Protein AF-A0A949MIV8-F1 (afdb_monomer)

Secondary structure (DSSP, 8-state):
--------TT----TTPPPHHHHHHHHHHHHHHHHHHHHHHHHHH-TT------TTS-HHHHTTBEEEEE-SSSHHHHHHHHHHHHHH-EESS--EESS-TTS------SSEEEEPPTTB-SB-EETTEES-EETTEEEB---EEEE-GGGGGGHHHHHHH-TTS-EEETTTHHHHHHHHS--

Sequence (183 aa):
MNNHEGINPGLEHIQGLVPYEVSLAKAKQLYEKYWEQIAQRQREKDPYGRGLKLNTVPEETLKHYNGHGITRGGVEENLAALLNILTNKTIKGWEAPLKSNDGHDAWTGGDFMIISHPDSTLSIREGGKVKKINDLGMEVNIGGVIVAPRMTPIIEELKKLFPNVEIVSGEDAPKYLSSKIKS

Structure (mmCIF, N/CA/C/O backbone):
data_AF-A0A949MIV8-F1
#
_entry.id   AF-A0A949MIV8-F1
#
loop_
_atom_site.group_PDB
_atom_site.id
_atom_site.type_symbol
_atom_site.label_atom_id
_atom_site.label_alt_id
_atom_site.label_comp_id
_atom_site.label_asym_id
_atom_site.label_entity_id
_atom_site.label_seq_id
_atom_site.pdbx_PDB_ins_code
_atom_site.Cartn_x
_atom_site.Cartn_y
_atom_site.Cartn_z
_atom_site.occupancy
_atom_site.B_iso_or_equiv
_atom_site.auth_seq_id
_atom_site.auth_comp_id
_atom_site.auth_asym_id
_atom_site.auth_atom_id
_atom_site.pdbx_PDB_model_num
ATOM 1 N N . MET A 1 1 ? 16.034 -48.836 -17.510 1.00 40.28 1 MET A N 1
ATOM 2 C CA . MET A 1 1 ? 16.387 -47.437 -17.195 1.00 40.28 1 MET A CA 1
ATOM 3 C C . MET A 1 1 ? 15.135 -46.622 -17.443 1.00 40.28 1 MET A C 1
ATOM 5 O O . MET A 1 1 ? 14.764 -46.441 -18.592 1.00 40.28 1 MET A O 1
ATOM 9 N N . ASN A 1 2 ? 14.422 -46.283 -16.369 1.00 37.69 2 ASN A N 1
ATOM 10 C CA . ASN A 1 2 ? 13.140 -45.585 -16.425 1.00 37.69 2 ASN A CA 1
ATOM 11 C C . ASN A 1 2 ? 13.400 -44.090 -16.244 1.00 37.69 2 ASN A C 1
ATOM 13 O O . ASN A 1 2 ? 13.710 -43.673 -15.133 1.00 37.69 2 ASN A O 1
ATOM 17 N N . ASN A 1 3 ? 13.249 -43.304 -17.307 1.00 36.12 3 ASN A N 1
ATOM 18 C CA . ASN A 1 3 ? 13.096 -41.856 -17.194 1.00 36.12 3 ASN A CA 1
ATOM 19 C C . ASN A 1 3 ? 11.609 -41.542 -17.359 1.00 36.12 3 ASN A C 1
ATOM 21 O O . ASN A 1 3 ? 11.124 -41.327 -18.466 1.00 36.12 3 ASN A O 1
ATOM 25 N N . HIS A 1 4 ? 10.881 -41.582 -16.244 1.00 36.75 4 HIS A N 1
ATOM 26 C CA . HIS A 1 4 ? 9.590 -40.917 -16.143 1.00 36.75 4 HIS A CA 1
ATOM 27 C C . HIS A 1 4 ? 9.861 -39.423 -15.977 1.00 36.75 4 HIS A C 1
ATOM 29 O O . HIS A 1 4 ? 10.241 -38.971 -14.898 1.00 36.75 4 HIS A O 1
ATOM 35 N N . GLU A 1 5 ? 9.673 -38.661 -17.052 1.00 41.38 5 GLU A N 1
ATOM 36 C CA . GLU A 1 5 ? 9.427 -37.227 -16.949 1.00 41.38 5 GLU A CA 1
ATOM 37 C C . GLU A 1 5 ? 8.099 -37.050 -16.208 1.00 41.38 5 GLU A C 1
ATOM 39 O O . GLU A 1 5 ? 7.012 -37.274 -16.742 1.00 41.38 5 GLU A O 1
ATOM 44 N N . GLY A 1 6 ? 8.206 -36.747 -14.916 1.00 35.50 6 GLY A N 1
ATOM 45 C CA . GLY A 1 6 ? 7.075 -36.397 -14.077 1.00 35.50 6 GLY A CA 1
ATOM 46 C C . GLY A 1 6 ? 6.501 -35.066 -14.537 1.00 35.50 6 GLY A C 1
ATOM 47 O O . GLY A 1 6 ? 7.004 -34.006 -14.172 1.00 35.50 6 GLY A O 1
ATOM 48 N N . ILE A 1 7 ? 5.429 -35.130 -15.322 1.00 38.19 7 ILE A N 1
ATOM 49 C CA . ILE A 1 7 ? 4.486 -34.027 -15.478 1.00 38.19 7 ILE A CA 1
ATOM 50 C C . ILE A 1 7 ? 3.971 -33.722 -14.070 1.00 38.19 7 ILE A C 1
ATOM 52 O O . ILE A 1 7 ? 3.299 -34.554 -13.465 1.00 38.19 7 ILE A O 1
ATOM 56 N N . ASN A 1 8 ? 4.355 -32.568 -13.527 1.00 39.12 8 ASN A N 1
ATOM 57 C CA . ASN A 1 8 ? 3.950 -32.113 -12.204 1.00 39.12 8 ASN A CA 1
ATOM 58 C C . ASN A 1 8 ? 2.429 -31.841 -12.233 1.00 39.12 8 ASN A C 1
ATOM 60 O O . ASN A 1 8 ? 2.014 -30.877 -12.878 1.00 39.12 8 ASN A O 1
ATOM 64 N N . PRO A 1 9 ? 1.575 -32.662 -11.593 1.00 35.22 9 PRO A N 1
ATOM 65 C CA . PRO A 1 9 ? 0.124 -32.607 -11.779 1.00 35.22 9 PRO A CA 1
ATOM 66 C C . PRO A 1 9 ? -0.557 -31.493 -10.958 1.00 35.22 9 PRO A C 1
ATOM 68 O O . PRO A 1 9 ? -1.758 -31.536 -10.734 1.00 35.22 9 PRO A O 1
ATOM 71 N N . GLY A 1 10 ? 0.199 -30.490 -10.501 1.00 35.09 10 GLY A N 1
ATOM 72 C CA . GLY A 1 10 ? -0.271 -29.437 -9.594 1.00 35.09 10 GLY A CA 1
ATOM 73 C C . GLY A 1 10 ? -0.576 -28.081 -10.238 1.00 35.09 10 GLY A C 1
ATOM 74 O O . GLY A 1 10 ? -0.664 -27.094 -9.518 1.00 35.09 10 GLY A O 1
ATOM 75 N N . LEU A 1 11 ? -0.696 -27.993 -11.565 1.00 40.53 11 LEU A N 1
ATOM 76 C CA . LEU A 1 11 ? -1.131 -26.770 -12.255 1.00 40.53 11 LEU A CA 1
ATOM 77 C C . LEU A 1 11 ? -2.533 -26.968 -12.828 1.00 40.53 11 LEU A C 1
ATOM 79 O O . LEU A 1 11 ? -2.763 -26.857 -14.031 1.00 40.53 11 LEU A O 1
ATOM 83 N N . GLU A 1 12 ? -3.488 -27.276 -11.954 1.00 38.28 12 GLU A N 1
ATOM 84 C CA . GLU A 1 12 ? -4.881 -27.038 -12.301 1.00 38.28 12 GLU A CA 1
ATOM 85 C C . GLU A 1 12 ? -5.059 -25.523 -12.439 1.00 38.28 12 GLU A C 1
ATOM 87 O O . GLU A 1 12 ? -4.917 -24.759 -11.485 1.00 38.28 12 GLU A O 1
ATOM 92 N N . HIS A 1 13 ? -5.302 -25.073 -13.669 1.00 40.88 13 HIS A N 1
ATOM 93 C CA . HIS A 1 13 ? -5.698 -23.706 -13.966 1.00 40.88 13 HIS A CA 1
ATOM 94 C C . HIS A 1 13 ? -6.944 -23.352 -13.144 1.00 40.88 13 HIS A C 1
ATOM 96 O O . HIS A 1 13 ? -8.067 -23.659 -13.543 1.00 40.88 13 HIS A O 1
ATOM 102 N N . ILE A 1 14 ? -6.764 -22.661 -12.019 1.00 49.09 14 ILE A N 1
ATOM 103 C CA . ILE A 1 14 ? -7.866 -21.989 -11.334 1.00 49.09 14 ILE A CA 1
ATOM 104 C C . ILE A 1 14 ? -8.318 -20.858 -12.263 1.00 49.09 14 ILE A C 1
ATOM 106 O O . ILE A 1 14 ? -7.694 -19.796 -12.327 1.00 49.09 14 ILE A O 1
ATOM 110 N N . GLN A 1 15 ? -9.372 -21.108 -13.045 1.00 49.47 15 GLN A N 1
ATOM 111 C CA . GLN A 1 15 ? -10.012 -20.099 -13.888 1.00 49.47 15 GLN A CA 1
ATOM 112 C C . GLN A 1 15 ? -10.273 -18.829 -13.061 1.00 49.47 15 GLN A C 1
ATOM 114 O O . GLN A 1 15 ? -10.981 -18.867 -12.058 1.00 49.47 15 GLN A O 1
ATOM 119 N N . GLY A 1 16 ? -9.693 -17.703 -13.488 1.00 71.69 16 GLY A N 1
ATOM 120 C CA . GLY A 1 16 ? -9.968 -16.374 -12.932 1.00 71.69 16 GLY A CA 1
ATOM 121 C C . GLY A 1 16 ? -8.861 -15.734 -12.085 1.00 71.69 16 GLY A C 1
ATOM 122 O O . GLY A 1 16 ? -8.986 -14.550 -11.785 1.00 71.69 16 GLY A O 1
ATOM 123 N N . LEU A 1 17 ? -7.779 -16.443 -11.733 1.00 83.94 17 LEU A N 1
ATOM 124 C CA . LEU A 1 17 ? -6.633 -15.846 -11.024 1.00 83.94 17 LEU A CA 1
ATOM 125 C C . LEU A 1 17 ? -5.523 -15.405 -11.988 1.00 83.94 17 LEU A C 1
ATOM 127 O O . LEU A 1 17 ? -5.233 -16.074 -12.979 1.00 83.94 17 LEU A O 1
ATOM 131 N N . VAL A 1 18 ? -4.872 -14.283 -11.677 1.00 89.25 18 VAL A N 1
ATOM 132 C CA . VAL A 1 18 ? -3.764 -13.722 -12.460 1.00 89.25 18 VAL A CA 1
ATOM 133 C C . VAL A 1 18 ? -2.415 -14.173 -11.882 1.00 89.25 18 VAL A C 1
ATOM 135 O O . VAL A 1 18 ? -2.119 -13.852 -10.726 1.00 89.25 18 VAL A O 1
ATOM 138 N N . PRO A 1 19 ? -1.564 -14.873 -12.658 1.00 91.50 19 PRO A N 1
ATOM 139 C CA . PRO A 1 19 ? -0.231 -15.283 -12.214 1.00 91.50 19 PRO A CA 1
ATOM 140 C C . PRO A 1 19 ? 0.680 -14.101 -11.863 1.00 91.50 19 PRO A C 1
ATOM 142 O O . PRO A 1 19 ? 0.545 -13.002 -12.411 1.00 91.50 19 PRO A O 1
ATOM 145 N N . TYR A 1 20 ? 1.649 -14.333 -10.975 1.00 92.88 20 TYR A N 1
ATOM 146 C CA . TYR A 1 20 ? 2.586 -13.298 -10.526 1.00 92.88 20 TYR A CA 1
ATOM 147 C C . TYR A 1 20 ? 3.405 -12.714 -11.684 1.00 92.88 20 TYR A C 1
ATOM 149 O O . TYR A 1 20 ? 3.666 -11.514 -11.717 1.00 92.88 20 TYR A O 1
ATOM 157 N N . GLU A 1 21 ? 3.757 -13.535 -12.668 1.00 95.19 21 GLU A N 1
ATOM 158 C CA . GLU A 1 21 ? 4.574 -13.179 -13.829 1.00 95.19 21 GLU A CA 1
ATOM 159 C C . GLU A 1 21 ? 3.885 -12.120 -14.699 1.00 95.19 21 GLU A C 1
ATOM 161 O O . GLU A 1 21 ? 4.542 -11.218 -15.222 1.00 95.19 21 GLU A O 1
ATOM 166 N N . VAL A 1 22 ? 2.552 -12.175 -14.794 1.00 95.38 22 VAL A N 1
ATOM 167 C CA . VAL A 1 22 ? 1.747 -11.163 -15.496 1.00 95.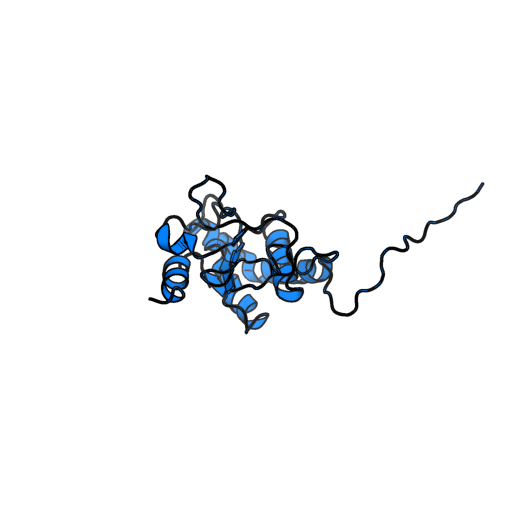38 22 VAL A CA 1
ATOM 168 C C . VAL A 1 22 ? 1.825 -9.828 -14.757 1.00 95.38 22 VAL A C 1
ATOM 170 O O . VAL A 1 22 ? 2.053 -8.779 -15.366 1.00 95.38 22 VAL A O 1
ATOM 173 N N . SER A 1 23 ? 1.696 -9.859 -13.428 1.00 96.25 23 SER A N 1
ATOM 174 C CA . SER A 1 23 ? 1.848 -8.670 -12.586 1.00 96.25 23 SER A CA 1
ATOM 175 C C . SER A 1 23 ? 3.273 -8.109 -12.637 1.00 96.25 23 SER A C 1
ATOM 177 O O . SER A 1 23 ? 3.439 -6.892 -12.673 1.00 96.25 23 SER A O 1
ATOM 179 N N . LEU A 1 24 ? 4.293 -8.967 -12.711 1.00 97.38 24 LEU A N 1
ATOM 180 C CA . LEU A 1 24 ? 5.696 -8.567 -12.825 1.00 97.38 24 LEU A CA 1
ATOM 181 C C . LEU A 1 24 ? 5.996 -7.885 -14.159 1.00 97.38 24 LEU A C 1
ATOM 183 O O . LEU A 1 24 ? 6.621 -6.827 -14.169 1.00 97.38 24 LEU A O 1
ATOM 187 N N . ALA A 1 25 ? 5.512 -8.432 -15.275 1.00 97.75 25 ALA A N 1
ATOM 188 C CA . ALA A 1 25 ? 5.670 -7.799 -16.582 1.00 97.75 25 ALA A CA 1
ATOM 189 C C . ALA A 1 25 ? 5.056 -6.388 -16.601 1.00 97.75 25 ALA A C 1
ATOM 191 O O . ALA A 1 25 ? 5.684 -5.438 -17.071 1.00 97.75 25 ALA A O 1
ATOM 192 N N . LYS A 1 26 ? 3.858 -6.224 -16.021 1.00 97.56 26 LYS A N 1
ATOM 193 C CA . LYS A 1 26 ? 3.214 -4.910 -15.906 1.00 97.56 26 LYS A CA 1
ATOM 194 C C . LYS A 1 26 ? 3.970 -3.972 -14.963 1.00 97.56 26 LYS A C 1
ATOM 196 O O . LYS A 1 26 ? 4.110 -2.792 -15.276 1.00 97.56 26 LYS A O 1
ATOM 201 N N . ALA A 1 27 ? 4.463 -4.478 -13.835 1.00 98.00 27 ALA A N 1
ATOM 202 C CA . ALA A 1 27 ? 5.241 -3.697 -12.880 1.00 98.00 27 ALA A CA 1
ATOM 203 C C . ALA A 1 27 ? 6.520 -3.136 -13.506 1.00 98.00 27 ALA A C 1
ATOM 205 O O . ALA A 1 27 ? 6.793 -1.954 -13.332 1.00 98.00 27 ALA A O 1
ATOM 206 N N . LYS A 1 28 ? 7.243 -3.939 -14.295 1.00 98.12 28 LYS A N 1
ATOM 207 C CA . LYS A 1 28 ? 8.436 -3.496 -15.031 1.00 98.12 28 LYS A CA 1
ATOM 208 C C . LYS A 1 28 ? 8.128 -2.359 -15.998 1.00 98.12 28 LYS A C 1
ATOM 210 O O . LYS A 1 28 ? 8.776 -1.324 -15.941 1.00 98.12 28 LYS A O 1
ATOM 215 N N . GLN A 1 29 ? 7.071 -2.496 -16.801 1.00 98.00 29 GLN A N 1
ATOM 216 C CA . GLN A 1 29 ? 6.637 -1.434 -17.720 1.00 98.00 29 GLN A CA 1
ATOM 217 C C . GLN A 1 29 ? 6.288 -0.132 -16.987 1.00 98.00 29 GLN A C 1
ATOM 219 O O . GLN A 1 29 ? 6.607 0.959 -17.453 1.00 98.00 29 GLN A O 1
ATOM 224 N N . LEU A 1 30 ? 5.602 -0.233 -15.845 1.00 97.69 30 LEU A N 1
ATOM 225 C CA . LEU A 1 30 ? 5.276 0.936 -15.033 1.00 97.69 30 LEU A CA 1
ATOM 226 C C . LEU A 1 30 ? 6.533 1.549 -14.422 1.00 97.69 30 LEU A C 1
ATOM 228 O O . LEU A 1 30 ? 6.708 2.760 -14.492 1.00 97.69 30 LEU A O 1
ATOM 232 N N . TYR A 1 31 ? 7.412 0.737 -13.845 1.00 96.88 31 TYR A N 1
ATOM 233 C CA . TYR A 1 31 ? 8.642 1.231 -13.249 1.00 96.88 31 TYR A CA 1
ATOM 234 C C . TYR A 1 31 ? 9.516 1.931 -14.292 1.00 96.88 31 TYR A C 1
ATOM 236 O O . TYR A 1 31 ? 9.877 3.085 -14.089 1.00 96.88 31 TYR A O 1
ATOM 244 N N . GLU A 1 32 ? 9.742 1.312 -15.451 1.00 97.81 32 GLU A N 1
ATOM 245 C CA . GLU A 1 32 ? 10.473 1.901 -16.577 1.00 97.81 32 GLU A CA 1
ATOM 246 C C . GLU A 1 32 ? 9.834 3.207 -17.073 1.00 97.81 32 GLU A C 1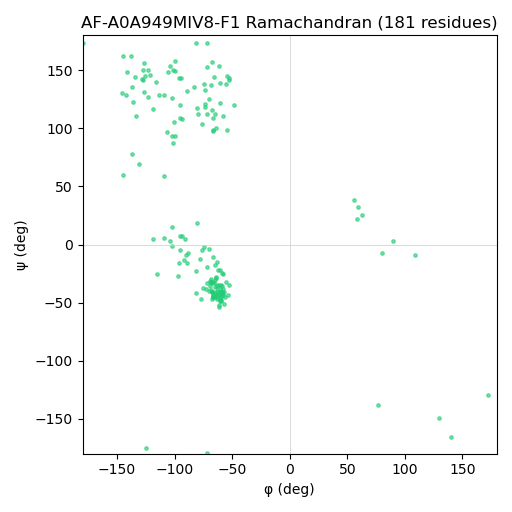
ATOM 248 O O . GLU A 1 32 ? 10.526 4.177 -17.360 1.00 97.81 32 GLU A O 1
ATOM 253 N N . LYS A 1 33 ? 8.505 3.307 -17.111 1.00 98.25 33 LYS A N 1
ATOM 254 C CA . LYS A 1 33 ? 7.835 4.558 -17.500 1.00 98.25 33 LYS A CA 1
ATOM 255 C C . LYS A 1 33 ? 8.094 5.713 -16.519 1.00 98.25 33 LYS A C 1
ATOM 257 O O . LYS A 1 33 ? 8.069 6.871 -16.931 1.00 98.25 33 LYS A O 1
ATOM 262 N N . TYR A 1 34 ? 8.295 5.423 -15.232 1.00 98.00 34 TYR A N 1
ATOM 263 C CA . TYR A 1 34 ? 8.338 6.429 -14.162 1.00 98.00 34 TYR A CA 1
ATOM 264 C C . TYR A 1 34 ? 9.681 6.500 -13.413 1.00 98.00 34 TYR A C 1
ATOM 266 O O . TYR A 1 34 ? 9.788 7.258 -12.444 1.00 98.00 34 TYR A O 1
ATOM 274 N N . TRP A 1 35 ? 10.708 5.750 -13.831 1.00 96.88 35 TRP A N 1
ATOM 275 C CA . TRP A 1 35 ? 11.926 5.540 -13.037 1.00 96.88 35 TRP A CA 1
ATOM 276 C C . TRP A 1 35 ? 12.650 6.848 -12.696 1.00 96.88 35 TRP A C 1
ATOM 278 O O . TRP A 1 35 ? 13.073 7.025 -11.556 1.00 96.88 35 TRP A O 1
ATOM 288 N N . GLU A 1 36 ? 12.736 7.797 -13.632 1.00 97.75 36 GLU A N 1
ATOM 289 C CA . GLU A 1 36 ? 13.412 9.085 -13.412 1.00 97.75 36 GLU A CA 1
ATOM 290 C C . GLU A 1 36 ? 12.721 9.904 -12.318 1.00 97.75 36 GLU A C 1
ATOM 292 O O . GLU A 1 36 ? 13.370 10.452 -11.423 1.00 97.75 36 GLU A O 1
ATOM 297 N N . GLN A 1 37 ? 11.388 9.933 -12.357 1.00 97.62 37 GLN A N 1
ATOM 298 C CA . GLN A 1 37 ? 10.556 10.663 -11.404 1.00 97.62 37 GLN A CA 1
ATOM 299 C C . GLN A 1 37 ? 10.608 10.003 -10.025 1.00 97.62 37 GLN A C 1
ATOM 301 O O . GLN A 1 37 ? 10.704 10.698 -9.013 1.00 97.62 37 GLN A O 1
ATOM 306 N N . ILE A 1 38 ? 10.597 8.666 -9.977 1.00 95.50 38 ILE A N 1
ATOM 307 C CA . ILE A 1 38 ? 10.765 7.897 -8.737 1.00 95.50 38 ILE A CA 1
ATOM 308 C C . ILE A 1 38 ? 12.151 8.163 -8.139 1.00 95.50 38 ILE A C 1
ATOM 310 O O . ILE A 1 38 ? 12.259 8.472 -6.953 1.00 95.50 38 ILE A O 1
ATOM 314 N N . ALA A 1 39 ? 13.212 8.116 -8.949 1.00 94.56 39 ALA A N 1
ATOM 315 C CA . ALA A 1 39 ? 14.579 8.371 -8.503 1.00 94.56 39 ALA A CA 1
ATOM 316 C C . ALA A 1 39 ? 14.754 9.809 -7.990 1.00 94.56 39 ALA A C 1
ATOM 318 O O . ALA A 1 39 ? 15.412 10.031 -6.969 1.00 94.56 39 ALA A O 1
ATOM 319 N N . GLN A 1 40 ? 14.147 10.791 -8.661 1.00 95.75 40 GLN A N 1
ATOM 320 C CA . GLN A 1 40 ? 14.112 12.172 -8.187 1.00 95.75 40 GLN A CA 1
ATOM 321 C C . GLN A 1 40 ? 13.384 12.283 -6.844 1.00 95.75 40 GLN A C 1
ATOM 323 O O . GLN A 1 40 ? 13.952 12.800 -5.880 1.00 95.75 40 GLN A O 1
ATOM 328 N N . ARG A 1 41 ? 12.167 11.740 -6.743 1.00 93.56 41 ARG A N 1
ATOM 329 C CA . ARG A 1 41 ? 11.380 11.770 -5.504 1.00 93.56 41 ARG A CA 1
ATOM 330 C C . ARG A 1 41 ? 12.073 11.045 -4.358 1.00 93.56 41 ARG A C 1
ATOM 332 O O . ARG A 1 41 ? 11.973 11.497 -3.221 1.00 93.56 41 ARG A O 1
ATOM 339 N N . GLN A 1 42 ? 12.798 9.963 -4.629 1.00 92.19 42 GLN A N 1
ATOM 340 C CA . GLN A 1 42 ? 13.594 9.283 -3.613 1.00 92.19 42 GLN A CA 1
ATOM 341 C C . GLN A 1 42 ? 14.657 10.219 -3.033 1.00 92.19 42 GLN A C 1
ATOM 343 O O . GLN A 1 42 ? 14.738 10.339 -1.816 1.00 92.19 42 GLN A O 1
ATOM 348 N N . ARG A 1 43 ? 15.405 10.954 -3.866 1.00 92.50 43 ARG A N 1
ATOM 349 C CA . ARG A 1 43 ? 16.394 11.933 -3.377 1.00 92.50 43 ARG A CA 1
ATOM 350 C C . ARG A 1 43 ? 15.760 13.037 -2.526 1.00 92.50 43 ARG A C 1
ATOM 352 O O . ARG A 1 43 ? 16.346 13.442 -1.529 1.00 92.50 43 ARG A O 1
ATOM 359 N N . GLU A 1 44 ? 14.573 13.503 -2.901 1.00 92.06 44 GLU A N 1
ATOM 360 C CA . GLU A 1 44 ? 13.902 14.635 -2.245 1.00 92.06 44 GLU A CA 1
ATOM 361 C C . GLU A 1 44 ? 13.165 14.254 -0.953 1.00 92.06 44 GLU A C 1
ATOM 363 O O . GLU A 1 44 ? 13.185 14.999 0.026 1.00 92.06 44 GLU A O 1
ATOM 368 N N . LYS A 1 45 ? 12.463 13.118 -0.954 1.00 86.50 45 LYS A N 1
ATOM 369 C CA . LYS A 1 45 ? 11.458 12.779 0.069 1.00 86.50 45 LYS A CA 1
ATOM 370 C C . LYS A 1 45 ? 11.828 11.563 0.902 1.00 86.50 45 LYS A C 1
ATOM 372 O O . LYS A 1 45 ? 11.374 11.438 2.042 1.00 86.50 45 LYS A O 1
ATOM 377 N N . ASP A 1 46 ? 12.651 10.673 0.359 1.00 82.62 46 ASP A N 1
ATOM 378 C CA . ASP A 1 46 ? 13.058 9.456 1.048 1.00 82.62 46 ASP A CA 1
ATOM 379 C C . ASP A 1 46 ? 14.510 9.046 0.740 1.00 82.62 46 ASP A C 1
ATOM 381 O O . ASP A 1 46 ? 14.760 7.945 0.240 1.00 82.62 46 ASP A O 1
ATOM 385 N N . PRO A 1 47 ? 15.496 9.911 1.055 1.00 78.56 47 PRO A N 1
ATOM 386 C CA . PRO A 1 47 ? 16.892 9.697 0.663 1.00 78.56 47 PRO A CA 1
ATOM 387 C C . PRO A 1 47 ? 17.520 8.442 1.287 1.00 78.56 47 PRO A C 1
ATOM 389 O O . PRO A 1 47 ? 18.558 7.979 0.830 1.00 78.56 47 PRO A O 1
ATOM 392 N N . TYR A 1 48 ? 16.880 7.877 2.314 1.00 76.69 48 TYR A N 1
ATOM 393 C CA . TYR A 1 48 ? 17.325 6.677 3.024 1.00 76.69 48 TYR A CA 1
ATOM 394 C C . TYR A 1 48 ? 16.451 5.448 2.744 1.00 76.69 48 TYR A C 1
ATOM 396 O O . TYR A 1 48 ? 16.623 4.430 3.407 1.00 76.69 48 TYR A O 1
ATOM 404 N N . GLY A 1 49 ? 15.481 5.540 1.828 1.00 68.38 49 GLY A N 1
ATOM 405 C CA . GLY A 1 49 ? 14.606 4.418 1.480 1.00 68.38 49 GLY A CA 1
ATOM 406 C C . GLY A 1 49 ? 13.738 3.913 2.637 1.00 68.38 49 GLY A C 1
ATOM 407 O O . GLY A 1 49 ? 13.345 2.750 2.635 1.00 68.38 49 GLY A O 1
ATOM 408 N N . ARG A 1 50 ? 13.431 4.765 3.623 1.00 67.94 50 ARG A N 1
ATOM 409 C CA . ARG A 1 50 ? 12.726 4.403 4.863 1.00 67.94 50 ARG A CA 1
ATOM 410 C C . ARG A 1 50 ? 11.243 4.061 4.662 1.00 67.94 50 ARG A C 1
ATOM 412 O O . ARG A 1 50 ? 10.603 3.656 5.626 1.00 67.94 50 ARG A O 1
ATOM 419 N N . GLY A 1 51 ? 10.709 4.191 3.446 1.00 74.75 51 GLY A N 1
ATOM 420 C CA . GLY A 1 51 ? 9.390 3.664 3.086 1.00 74.75 51 GLY A CA 1
ATOM 421 C C . GLY A 1 51 ? 8.241 4.513 3.628 1.00 74.75 51 GLY A C 1
ATOM 422 O O . GLY A 1 51 ? 8.283 5.747 3.568 1.00 74.75 51 GLY A O 1
ATOM 423 N N . LEU A 1 52 ? 7.192 3.862 4.132 1.00 80.69 52 LEU A N 1
ATOM 424 C CA . LEU A 1 52 ? 6.006 4.522 4.675 1.00 80.69 52 LEU A CA 1
ATOM 425 C C . LEU A 1 52 ? 6.257 5.004 6.107 1.00 80.69 52 LEU A C 1
ATOM 427 O O . LEU A 1 52 ? 6.470 4.220 7.033 1.00 80.69 52 LEU A O 1
ATOM 431 N N . LYS A 1 53 ? 6.188 6.323 6.299 1.00 74.06 53 LYS A N 1
ATOM 432 C CA . LYS A 1 53 ? 6.314 6.966 7.611 1.00 74.06 53 LYS A CA 1
ATOM 433 C C . LYS A 1 53 ? 4.930 7.307 8.150 1.00 74.06 53 LYS A C 1
ATOM 435 O O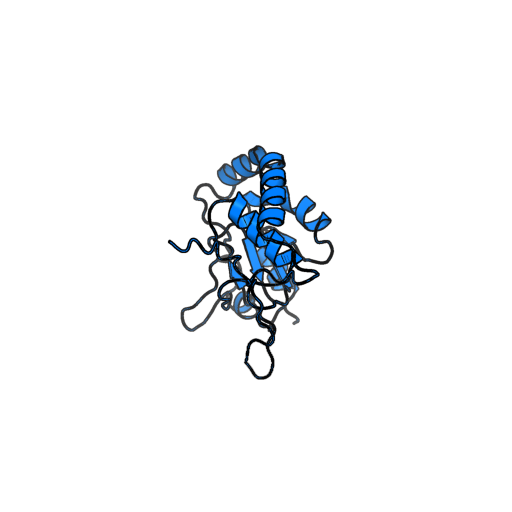 . LYS A 1 53 ? 4.392 8.365 7.850 1.00 74.06 53 LYS A O 1
ATOM 440 N N . LEU A 1 54 ? 4.370 6.399 8.946 1.00 83.75 54 LEU A N 1
ATOM 441 C CA . LEU A 1 54 ? 3.090 6.603 9.635 1.00 83.75 54 LEU A CA 1
ATOM 442 C C . LEU A 1 54 ? 3.255 7.208 11.038 1.00 83.75 54 LEU A C 1
ATOM 444 O O . LEU A 1 54 ? 2.279 7.390 11.751 1.00 83.75 54 LEU A O 1
ATOM 448 N N . ASN A 1 55 ? 4.477 7.563 11.439 1.00 79.56 55 ASN A N 1
ATOM 449 C CA . ASN A 1 55 ? 4.777 8.133 12.756 1.00 79.56 55 ASN A CA 1
ATOM 450 C C . ASN A 1 55 ? 4.172 9.531 12.992 1.00 79.56 55 ASN A C 1
ATOM 452 O O . ASN A 1 55 ? 4.222 10.034 14.109 1.00 79.56 55 ASN A O 1
ATOM 456 N N . THR A 1 56 ? 3.643 10.171 11.950 1.00 83.25 56 THR A N 1
ATOM 457 C CA . THR A 1 56 ? 2.894 11.432 12.033 1.00 83.25 56 THR A CA 1
ATOM 458 C C . THR A 1 56 ? 1.397 11.221 12.273 1.00 83.25 56 THR A C 1
ATOM 460 O O . THR A 1 56 ? 0.672 12.190 12.490 1.00 83.25 56 THR A O 1
ATOM 463 N N . VAL A 1 57 ? 0.923 9.974 12.227 1.00 88.44 57 VAL A N 1
ATOM 464 C CA . VAL A 1 57 ? -0.466 9.602 12.496 1.00 88.44 57 VAL A CA 1
ATOM 465 C C . VAL A 1 57 ? -0.610 9.317 13.994 1.00 88.44 57 VAL A C 1
ATOM 467 O O . VAL A 1 57 ? 0.213 8.574 14.535 1.00 88.44 57 VAL A O 1
ATOM 470 N N . PRO A 1 58 ? -1.627 9.871 14.682 1.00 90.44 58 PRO A N 1
ATOM 471 C CA . PRO A 1 58 ? -1.881 9.534 16.077 1.00 90.44 58 PRO A CA 1
ATOM 472 C C . PRO A 1 58 ? -2.048 8.026 16.264 1.00 90.44 58 PRO A C 1
ATOM 474 O O . PRO A 1 58 ? -2.716 7.360 15.475 1.00 90.44 58 PRO A O 1
ATOM 477 N N . GLU A 1 59 ? -1.469 7.490 17.332 1.00 91.19 59 GLU A N 1
ATOM 478 C CA . GLU A 1 59 ? -1.537 6.059 17.630 1.00 91.19 59 GLU A CA 1
ATOM 479 C C . GLU A 1 59 ? -2.982 5.557 17.747 1.00 91.19 59 GLU A C 1
ATOM 481 O O . GLU A 1 59 ? -3.310 4.515 17.183 1.00 91.19 59 GLU A O 1
ATOM 486 N N . GLU A 1 60 ? -3.859 6.335 18.384 1.00 91.31 60 GLU A N 1
ATOM 487 C CA . GLU A 1 60 ? -5.282 6.003 18.486 1.00 91.31 60 GLU A CA 1
ATOM 488 C C . GLU A 1 60 ? -5.938 5.855 17.110 1.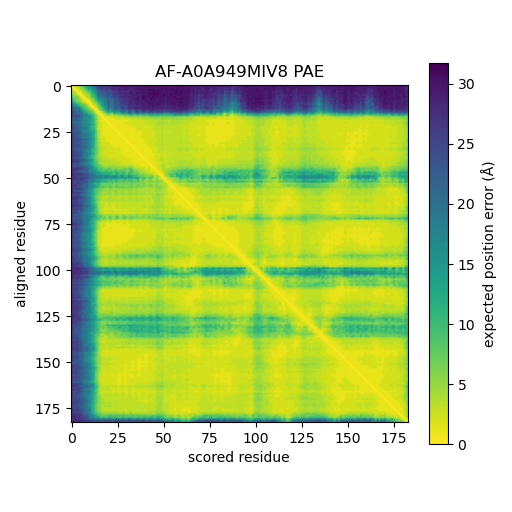00 91.31 60 GLU A C 1
ATOM 490 O O . GLU A 1 60 ? -6.725 4.944 16.909 1.00 91.31 60 GLU A O 1
ATOM 495 N N . THR A 1 61 ? -5.537 6.655 16.117 1.00 93.12 61 THR A N 1
ATOM 496 C CA . THR A 1 61 ? -5.999 6.510 14.729 1.00 93.12 61 THR A CA 1
ATOM 497 C C . THR A 1 61 ? -5.472 5.222 14.090 1.00 93.12 61 THR A C 1
ATOM 499 O O . THR A 1 61 ? -6.214 4.545 13.383 1.00 93.12 61 THR A O 1
ATOM 502 N N . LEU A 1 62 ? -4.207 4.861 14.325 1.00 93.06 62 LEU A N 1
ATOM 503 C CA . LEU A 1 62 ? -3.587 3.669 13.732 1.00 93.06 62 LEU A CA 1
ATOM 504 C C . LEU A 1 62 ? -4.177 2.356 14.266 1.00 93.06 62 LEU A C 1
ATOM 506 O O . LEU A 1 62 ? -4.271 1.393 13.506 1.00 93.06 62 LEU A O 1
ATOM 510 N N . LYS A 1 63 ? -4.616 2.320 15.530 1.00 92.75 63 LYS A N 1
ATOM 511 C CA . LYS A 1 63 ? -5.222 1.135 16.170 1.00 92.75 63 LYS A CA 1
ATOM 512 C C . LYS A 1 63 ? -6.503 0.642 15.486 1.00 92.75 63 LYS A C 1
ATOM 514 O O . LYS A 1 63 ? -6.837 -0.531 15.608 1.00 92.75 63 LYS A O 1
ATOM 519 N N . HIS A 1 64 ? -7.186 1.501 14.729 1.00 94.62 64 HIS A N 1
ATOM 520 C CA . HIS A 1 64 ? -8.383 1.128 13.968 1.00 94.62 64 HIS A CA 1
ATOM 521 C C . HIS A 1 64 ? -8.079 0.329 12.691 1.00 94.62 64 HIS A C 1
ATOM 523 O O . HIS A 1 64 ? -9.008 -0.080 12.000 1.00 94.62 64 HIS A O 1
ATOM 529 N N . TYR A 1 65 ? -6.810 0.119 12.334 1.00 95.44 65 TYR A N 1
ATOM 530 C CA . TYR A 1 65 ? -6.438 -0.497 11.064 1.00 95.44 65 TYR A CA 1
ATOM 531 C C . TYR A 1 65 ? -5.485 -1.669 11.254 1.00 95.44 65 TYR A C 1
ATOM 533 O O . TYR A 1 65 ? -4.528 -1.600 12.026 1.00 95.44 65 TYR A O 1
ATOM 541 N N . ASN A 1 66 ? -5.676 -2.696 10.429 1.00 95.50 66 ASN A N 1
ATOM 542 C CA . ASN A 1 66 ? -4.660 -3.698 10.145 1.00 95.50 66 ASN A CA 1
ATOM 543 C C . ASN A 1 66 ? -3.986 -3.372 8.815 1.00 95.50 66 ASN A C 1
ATOM 545 O O . ASN A 1 66 ? -4.616 -2.843 7.898 1.00 95.50 66 ASN A O 1
ATOM 549 N N . GLY A 1 67 ? -2.715 -3.730 8.686 1.00 95.62 67 GLY A N 1
ATOM 550 C CA . GLY A 1 67 ? -1.957 -3.547 7.464 1.00 95.62 67 GLY A CA 1
ATOM 551 C C . GLY A 1 67 ? -1.079 -4.733 7.115 1.00 95.62 67 GLY A C 1
ATOM 552 O O . GLY A 1 67 ? -0.747 -5.582 7.945 1.00 95.62 67 GLY A O 1
ATOM 553 N N . HIS A 1 68 ? -0.680 -4.748 5.852 1.00 95.31 68 HIS A N 1
ATOM 554 C CA . HIS A 1 68 ? 0.330 -5.642 5.318 1.00 95.31 68 HIS A CA 1
ATOM 555 C C . HIS A 1 68 ? 1.303 -4.825 4.465 1.00 95.31 68 HIS A C 1
ATOM 557 O O . HIS A 1 68 ? 0.942 -4.304 3.405 1.00 95.31 68 HIS A O 1
ATOM 563 N N . GLY A 1 69 ? 2.532 -4.684 4.962 1.00 94.25 69 GLY A N 1
ATOM 564 C CA . GLY A 1 69 ? 3.632 -4.078 4.222 1.00 94.25 69 GLY A CA 1
ATOM 565 C C . GLY A 1 69 ? 4.146 -5.015 3.141 1.00 94.25 69 GLY A C 1
ATOM 566 O O . GLY A 1 69 ? 4.405 -6.187 3.401 1.00 94.25 69 GLY A O 1
ATOM 567 N N . ILE A 1 70 ? 4.325 -4.492 1.933 1.00 93.88 70 ILE A N 1
ATOM 568 C CA . ILE A 1 70 ? 4.784 -5.278 0.791 1.00 93.88 70 ILE A CA 1
ATOM 569 C C . ILE A 1 70 ? 6.306 -5.157 0.685 1.00 93.88 70 ILE A C 1
ATOM 571 O O . ILE A 1 70 ? 6.836 -4.111 0.306 1.00 93.88 70 ILE A O 1
ATOM 575 N N . THR A 1 71 ? 6.998 -6.248 1.021 1.00 89.12 71 THR A N 1
ATOM 576 C CA . THR A 1 71 ? 8.464 -6.368 0.977 1.00 89.12 71 THR A CA 1
ATOM 577 C C . THR A 1 71 ? 8.876 -7.712 0.380 1.00 89.12 71 THR A C 1
ATOM 579 O O . THR A 1 71 ? 9.208 -8.659 1.093 1.00 89.12 71 THR A O 1
ATOM 582 N N . ARG A 1 72 ? 8.807 -7.820 -0.945 1.00 85.94 72 ARG A N 1
ATOM 583 C CA . ARG A 1 72 ? 9.176 -9.029 -1.692 1.00 85.94 72 ARG A CA 1
ATOM 584 C C . ARG A 1 72 ? 10.601 -8.972 -2.244 1.00 85.94 72 ARG A C 1
ATOM 586 O O . ARG A 1 72 ? 11.209 -10.020 -2.427 1.00 85.94 72 ARG A O 1
ATOM 593 N N . GLY A 1 73 ? 11.120 -7.775 -2.508 1.00 88.31 73 GLY A N 1
ATOM 594 C CA . GLY A 1 73 ? 12.438 -7.580 -3.103 1.00 88.31 73 GLY A CA 1
ATOM 595 C C . GLY A 1 73 ? 12.681 -6.118 -3.459 1.00 88.31 73 GLY A C 1
ATOM 596 O O . GLY A 1 73 ? 12.483 -5.233 -2.622 1.00 88.31 73 GLY A O 1
ATOM 597 N N . GLY A 1 74 ? 13.106 -5.877 -4.699 1.00 91.12 74 GLY A N 1
ATOM 598 C CA . GLY A 1 74 ? 13.258 -4.539 -5.251 1.00 91.12 74 GLY A CA 1
ATOM 599 C C . GLY A 1 74 ? 11.919 -3.861 -5.544 1.00 91.12 74 GLY A C 1
ATOM 600 O O . GLY A 1 74 ? 10.834 -4.401 -5.311 1.00 91.12 74 GLY A O 1
ATOM 601 N N . VAL A 1 75 ? 12.006 -2.634 -6.059 1.00 92.56 75 VAL A N 1
ATOM 602 C CA . VAL A 1 75 ? 10.832 -1.795 -6.341 1.00 92.56 75 VAL A CA 1
ATOM 603 C C . VAL A 1 75 ? 9.894 -2.470 -7.347 1.00 92.56 75 VAL A C 1
ATOM 605 O O . VAL A 1 75 ? 8.676 -2.443 -7.167 1.00 92.56 75 VAL A O 1
ATOM 608 N N . GLU A 1 76 ? 10.448 -3.118 -8.375 1.00 95.81 76 GLU A N 1
ATOM 609 C CA . GLU A 1 76 ? 9.672 -3.837 -9.388 1.00 95.81 76 GLU A CA 1
ATOM 610 C C . GLU A 1 76 ? 8.932 -5.036 -8.788 1.00 95.81 76 GLU A C 1
ATOM 612 O O . GLU A 1 76 ? 7.743 -5.215 -9.049 1.00 95.81 76 GLU A O 1
ATOM 617 N N . GLU A 1 77 ? 9.587 -5.835 -7.944 1.00 96.50 77 GLU A N 1
ATOM 618 C CA . GLU A 1 77 ? 8.973 -6.999 -7.304 1.00 96.50 77 GLU A CA 1
ATOM 619 C C . GLU A 1 77 ? 7.917 -6.604 -6.270 1.00 96.50 77 GLU A C 1
ATOM 621 O O . GLU A 1 77 ? 6.897 -7.294 -6.150 1.00 96.50 77 GLU A O 1
ATOM 626 N N . ASN A 1 78 ? 8.133 -5.498 -5.552 1.00 95.38 78 ASN A N 1
ATOM 627 C CA . ASN A 1 78 ? 7.159 -4.928 -4.622 1.00 95.38 78 ASN A CA 1
ATOM 628 C C . ASN A 1 78 ? 5.933 -4.401 -5.377 1.00 95.38 78 ASN A C 1
ATOM 630 O O . ASN A 1 78 ? 4.799 -4.676 -4.982 1.00 95.38 78 ASN A O 1
ATOM 634 N N . LEU A 1 79 ? 6.140 -3.708 -6.500 1.00 97.31 79 LEU A N 1
ATOM 635 C CA . LEU A 1 79 ? 5.048 -3.248 -7.355 1.00 97.31 79 LEU A CA 1
ATOM 636 C C . LEU A 1 79 ? 4.298 -4.435 -7.971 1.00 97.31 79 LEU A C 1
ATOM 638 O O . LEU A 1 79 ? 3.071 -4.461 -7.948 1.00 97.31 79 LEU A O 1
ATOM 642 N N . ALA A 1 80 ? 5.007 -5.460 -8.441 1.00 97.38 80 ALA A N 1
ATOM 643 C CA . ALA A 1 80 ? 4.406 -6.688 -8.953 1.00 97.38 80 ALA A CA 1
ATOM 644 C C . ALA A 1 80 ? 3.542 -7.384 -7.896 1.00 97.38 80 ALA A C 1
ATOM 646 O O . ALA A 1 80 ? 2.430 -7.817 -8.196 1.00 97.38 80 ALA A O 1
ATOM 647 N N . ALA A 1 81 ? 4.026 -7.458 -6.653 1.00 96.31 81 ALA A N 1
ATOM 648 C CA . ALA A 1 81 ? 3.267 -8.016 -5.542 1.00 96.31 81 ALA A CA 1
ATOM 649 C C . ALA A 1 81 ? 2.002 -7.194 -5.256 1.00 96.31 81 ALA A C 1
ATOM 651 O O . ALA A 1 81 ? 0.930 -7.783 -5.144 1.00 96.31 81 ALA A O 1
ATOM 652 N N . LEU A 1 82 ? 2.089 -5.858 -5.228 1.00 97.44 82 LEU A N 1
ATOM 653 C CA . LEU A 1 82 ? 0.912 -4.994 -5.083 1.00 97.44 82 LEU A CA 1
ATOM 654 C C . LEU A 1 82 ? -0.114 -5.247 -6.194 1.00 97.44 82 LEU A C 1
ATOM 656 O O . LEU A 1 82 ? -1.284 -5.479 -5.901 1.00 97.44 82 LEU A O 1
ATOM 660 N N . LEU A 1 83 ? 0.311 -5.228 -7.460 1.00 97.75 83 LEU A N 1
ATOM 661 C CA . LEU A 1 83 ? -0.583 -5.454 -8.599 1.00 97.75 83 LEU A CA 1
ATOM 662 C C . LEU A 1 83 ? -1.259 -6.828 -8.514 1.00 97.75 83 LEU A C 1
ATOM 664 O O . LEU A 1 83 ? -2.459 -6.938 -8.772 1.00 97.75 83 LEU A O 1
ATOM 668 N N . ASN A 1 84 ? -0.514 -7.862 -8.117 1.00 95.88 84 ASN A N 1
ATOM 669 C CA . ASN A 1 84 ? -1.051 -9.210 -7.966 1.00 95.88 84 ASN A CA 1
ATOM 670 C C . ASN A 1 84 ? -2.078 -9.291 -6.828 1.00 95.88 84 ASN A C 1
ATOM 672 O O . ASN A 1 84 ? -3.167 -9.825 -7.028 1.00 95.88 84 ASN A O 1
ATOM 676 N N . ILE A 1 85 ? -1.782 -8.677 -5.677 1.00 96.19 85 ILE A N 1
ATOM 677 C CA . ILE A 1 85 ? -2.705 -8.569 -4.538 1.00 96.19 85 ILE A CA 1
ATOM 678 C C . ILE A 1 85 ? -3.986 -7.838 -4.949 1.00 96.19 85 ILE A C 1
ATOM 680 O O . ILE A 1 85 ? -5.083 -8.311 -4.664 1.00 96.19 85 ILE A O 1
ATOM 684 N N . LEU A 1 86 ? -3.883 -6.690 -5.625 1.00 96.19 86 LEU A N 1
ATOM 685 C CA . LEU A 1 86 ? -5.055 -5.892 -5.998 1.00 96.19 86 LEU A CA 1
ATOM 686 C C . LEU A 1 86 ? -5.949 -6.594 -7.020 1.00 96.19 86 LEU A C 1
ATOM 688 O O . LEU A 1 86 ? -7.168 -6.409 -6.966 1.00 96.19 86 LEU A O 1
ATOM 692 N N . THR A 1 87 ? -5.347 -7.393 -7.903 1.00 95.19 87 THR A N 1
ATOM 693 C CA . THR A 1 87 ? -6.042 -8.159 -8.943 1.00 95.19 87 THR A CA 1
ATOM 694 C C . THR A 1 87 ? -6.714 -9.404 -8.371 1.00 95.19 87 THR A C 1
ATOM 696 O O . THR A 1 87 ? -7.888 -9.639 -8.634 1.00 95.19 87 THR A O 1
ATOM 699 N N . ASN A 1 88 ? -5.994 -10.172 -7.552 1.00 94.31 88 ASN A N 1
ATOM 700 C CA . ASN A 1 88 ? -6.472 -11.454 -7.028 1.00 94.31 88 ASN A CA 1
ATOM 701 C C . ASN A 1 88 ? -7.197 -11.339 -5.682 1.00 94.31 88 ASN A C 1
ATOM 703 O O . ASN A 1 88 ? -7.837 -12.295 -5.257 1.00 94.31 88 ASN A O 1
ATOM 707 N N . LYS A 1 89 ? -7.089 -10.188 -5.006 1.00 94.19 89 LYS A N 1
ATOM 708 C CA . LYS A 1 89 ? -7.604 -9.934 -3.649 1.00 94.19 89 LYS A CA 1
ATOM 709 C C . LYS A 1 89 ? -7.084 -10.932 -2.613 1.00 94.19 89 LYS A C 1
ATOM 711 O O . LYS A 1 89 ? -7.798 -11.328 -1.696 1.00 94.19 89 LYS A O 1
ATOM 716 N N . THR A 1 90 ? -5.814 -11.308 -2.739 1.00 93.62 90 THR A N 1
ATOM 717 C CA . THR A 1 90 ? -5.149 -12.275 -1.856 1.00 93.62 90 THR A CA 1
ATOM 718 C C . THR A 1 90 ? -3.779 -11.791 -1.419 1.00 93.62 90 THR A C 1
ATOM 720 O O . THR A 1 90 ? -3.055 -11.226 -2.238 1.00 93.62 90 THR A O 1
ATOM 723 N N . ILE A 1 91 ? -3.384 -12.079 -0.177 1.00 93.44 91 ILE A N 1
ATOM 724 C CA . ILE A 1 91 ? -2.025 -11.829 0.325 1.00 93.44 91 ILE A CA 1
ATOM 725 C C . ILE A 1 91 ? -1.307 -13.117 0.705 1.00 93.44 91 ILE A C 1
ATOM 727 O O . ILE A 1 91 ? -1.873 -13.993 1.359 1.00 93.44 91 ILE A O 1
ATOM 731 N N . LYS A 1 92 ? -0.014 -13.183 0.381 1.00 88.88 92 LYS A N 1
ATOM 732 C CA . LYS A 1 92 ? 0.903 -14.189 0.916 1.00 88.88 92 LYS A CA 1
ATOM 733 C C . LYS A 1 92 ? 1.732 -13.562 2.032 1.00 88.88 92 LYS A C 1
ATOM 735 O O . LYS A 1 92 ? 2.648 -12.793 1.761 1.00 88.88 92 LYS A O 1
ATOM 740 N N . GLY A 1 93 ? 1.412 -13.899 3.276 1.00 86.81 93 GLY A N 1
ATOM 741 C CA . GLY A 1 93 ? 2.082 -13.366 4.460 1.00 86.81 93 GLY A CA 1
ATOM 742 C C . GLY A 1 93 ? 1.098 -13.072 5.583 1.00 86.81 93 GLY A C 1
ATOM 743 O O . GLY A 1 93 ? -0.046 -13.521 5.551 1.00 86.81 93 GLY A O 1
ATOM 744 N N . TRP A 1 94 ? 1.565 -12.314 6.570 1.00 86.38 94 TRP A N 1
ATOM 745 C CA . TRP A 1 94 ? 0.782 -11.934 7.741 1.00 86.38 94 TRP A CA 1
ATOM 746 C C . TRP A 1 94 ? 0.349 -10.476 7.655 1.00 86.38 94 TRP A C 1
ATOM 748 O O . TRP A 1 94 ? 1.059 -9.631 7.108 1.00 86.38 94 TRP A O 1
ATOM 758 N N . GLU A 1 95 ? -0.809 -10.192 8.227 1.00 91.94 95 GLU A N 1
ATOM 759 C CA . GLU A 1 95 ? -1.225 -8.842 8.585 1.00 91.94 95 GLU A CA 1
ATOM 760 C C . GLU A 1 95 ? -0.993 -8.617 10.076 1.00 91.94 95 GLU A C 1
ATOM 762 O O . GLU A 1 95 ? -0.965 -9.572 10.855 1.00 91.94 95 GLU A O 1
ATOM 767 N N . ALA A 1 96 ? -0.891 -7.359 10.474 1.00 92.88 96 ALA A N 1
ATOM 768 C CA . ALA A 1 96 ? -0.867 -6.962 11.875 1.00 92.88 96 ALA A CA 1
ATOM 769 C C . ALA A 1 96 ? -1.593 -5.618 12.035 1.00 92.88 96 ALA A C 1
ATOM 771 O O . ALA A 1 96 ? -1.785 -4.921 11.033 1.00 92.88 96 ALA A O 1
ATOM 772 N N . PRO A 1 97 ? -2.002 -5.233 13.253 1.00 93.31 97 PRO A N 1
ATOM 773 C CA . PRO A 1 97 ? -2.420 -3.862 13.530 1.00 93.31 97 PRO A CA 1
ATOM 774 C C . PRO A 1 97 ? -1.346 -2.870 13.073 1.00 93.31 97 PRO A C 1
ATOM 776 O O . PRO A 1 97 ? -0.153 -3.144 13.202 1.00 93.31 97 PRO A O 1
ATOM 779 N N . LEU A 1 98 ? -1.732 -1.705 12.547 1.00 92.00 98 LEU A N 1
ATOM 780 C CA . LEU A 1 98 ? -0.751 -0.657 12.225 1.00 92.00 98 LEU A CA 1
ATOM 781 C C . LEU A 1 98 ? -0.050 -0.138 13.480 1.00 92.00 98 LEU A C 1
ATOM 783 O O . LEU A 1 98 ? 1.091 0.318 13.406 1.00 92.00 98 LEU A O 1
ATOM 787 N N . LYS A 1 99 ? -0.741 -0.215 14.618 1.00 90.56 99 LYS A N 1
ATOM 788 C CA . LYS A 1 99 ? -0.170 0.011 15.934 1.00 90.56 99 LYS A CA 1
ATOM 789 C C . LYS A 1 99 ? -0.840 -0.895 16.962 1.00 90.56 99 LYS A C 1
ATOM 791 O O . LYS A 1 99 ? -2.067 -0.941 17.020 1.00 90.56 99 LYS A O 1
ATOM 796 N N . SER A 1 100 ? -0.044 -1.594 17.761 1.00 77.19 100 SER A N 1
ATOM 797 C CA . SER A 1 100 ? -0.484 -2.508 18.810 1.00 77.19 100 SER A CA 1
ATOM 798 C C . SER A 1 100 ? 0.089 -2.122 20.177 1.00 77.19 100 SER A C 1
ATOM 800 O O . SER A 1 100 ? 1.195 -1.594 20.288 1.00 77.19 100 SER A O 1
ATOM 802 N N . ASN A 1 101 ? -0.659 -2.439 21.239 1.00 70.31 101 ASN A N 1
ATOM 803 C CA . ASN A 1 101 ? -0.215 -2.284 22.629 1.00 70.31 101 ASN A CA 1
ATOM 804 C C . ASN A 1 101 ? 0.747 -3.409 23.077 1.00 70.31 101 ASN A C 1
ATOM 806 O O . ASN A 1 101 ? 1.356 -3.296 24.138 1.00 70.31 101 ASN A O 1
ATOM 810 N N . ASP A 1 102 ? 0.867 -4.496 22.303 1.00 71.44 102 ASP A N 1
ATOM 811 C CA . ASP A 1 102 ? 1.647 -5.701 22.643 1.00 71.44 102 ASP A CA 1
ATOM 812 C C . ASP A 1 102 ? 3.000 -5.818 21.909 1.00 71.44 102 ASP A C 1
ATOM 814 O O . ASP A 1 102 ? 3.730 -6.788 22.105 1.00 71.44 102 ASP A O 1
ATOM 818 N N . GLY A 1 103 ? 3.362 -4.815 21.101 1.00 70.44 103 GLY A N 1
ATOM 819 C CA . GLY A 1 103 ? 4.665 -4.721 20.435 1.00 70.44 103 GLY A CA 1
ATOM 820 C C . GLY A 1 103 ? 4.762 -5.379 19.054 1.00 70.44 103 GLY A C 1
ATOM 821 O O . GLY A 1 103 ? 5.846 -5.353 18.466 1.00 70.44 103 GLY A O 1
ATOM 822 N N . HIS A 1 104 ? 3.671 -5.929 18.509 1.00 77.88 104 HIS A N 1
ATOM 823 C CA . HIS A 1 104 ? 3.636 -6.475 17.147 1.00 77.88 104 HIS A CA 1
ATOM 824 C C . HIS A 1 104 ? 2.856 -5.567 16.180 1.00 77.88 104 HIS A C 1
ATOM 826 O O . HIS A 1 104 ? 1.636 -5.658 16.064 1.00 77.88 104 HIS A O 1
ATOM 832 N N . ASP A 1 105 ? 3.589 -4.722 15.447 1.00 83.25 105 ASP A N 1
ATOM 833 C CA . ASP A 1 105 ? 3.039 -3.755 14.485 1.00 83.25 105 ASP A CA 1
ATOM 834 C C . ASP A 1 105 ? 3.236 -4.222 13.028 1.00 83.25 105 ASP A C 1
ATOM 836 O O . ASP A 1 105 ? 4.183 -4.946 12.697 1.00 83.25 105 ASP A O 1
ATOM 840 N N . ALA A 1 106 ? 2.365 -3.773 12.122 1.00 83.94 106 ALA A N 1
ATOM 841 C CA . ALA A 1 106 ? 2.522 -3.992 10.688 1.00 83.94 106 ALA A CA 1
ATOM 842 C C . ALA A 1 106 ? 3.819 -3.363 10.164 1.00 83.94 106 ALA A C 1
ATOM 844 O O . ALA A 1 106 ? 4.175 -2.233 10.496 1.00 83.94 106 ALA A O 1
ATOM 845 N N . TRP A 1 107 ? 4.509 -4.073 9.270 1.00 81.44 107 TRP A N 1
ATOM 846 C CA . TRP A 1 107 ? 5.739 -3.565 8.673 1.00 81.44 107 TRP A CA 1
ATOM 847 C C . TRP A 1 107 ? 5.467 -2.363 7.761 1.00 81.44 107 TRP A C 1
ATOM 849 O O . TRP A 1 107 ? 4.835 -2.504 6.716 1.00 81.44 107 TRP A O 1
ATOM 859 N N . THR A 1 108 ? 5.990 -1.184 8.103 1.00 82.19 108 THR A N 1
ATOM 860 C CA . THR A 1 108 ? 5.798 0.043 7.305 1.00 82.19 108 THR A CA 1
ATOM 861 C C . THR A 1 108 ? 7.006 0.417 6.438 1.00 82.19 108 THR A C 1
ATOM 863 O O . THR A 1 108 ? 6.945 1.372 5.672 1.00 82.19 108 THR A O 1
ATOM 866 N N . GLY A 1 109 ? 8.108 -0.336 6.487 1.00 78.94 109 GLY A N 1
ATOM 867 C CA . GLY A 1 109 ? 9.343 0.004 5.761 1.00 78.94 109 GLY A CA 1
ATOM 868 C C . GLY A 1 109 ? 9.314 -0.242 4.243 1.00 78.94 109 GLY A C 1
ATOM 869 O O . GLY A 1 109 ? 10.306 0.020 3.570 1.00 78.94 109 GLY A O 1
ATOM 870 N N . GLY A 1 110 ? 8.217 -0.778 3.697 1.00 85.94 110 GLY A N 1
ATOM 871 C CA . GLY A 1 110 ? 8.080 -1.096 2.270 1.00 85.94 110 GLY A CA 1
ATOM 872 C C . GLY A 1 110 ? 7.715 0.099 1.379 1.00 85.94 110 GLY A C 1
ATOM 873 O O . GLY A 1 110 ? 7.414 1.194 1.856 1.00 85.94 110 GLY A O 1
ATOM 874 N N . ASP A 1 111 ? 7.712 -0.132 0.061 1.00 92.44 111 ASP A N 1
ATOM 875 C CA . ASP A 1 111 ? 7.210 0.822 -0.948 1.00 92.44 111 ASP A CA 1
ATOM 876 C C . ASP A 1 111 ? 5.690 1.007 -0.877 1.00 92.44 111 ASP A C 1
ATOM 878 O O . ASP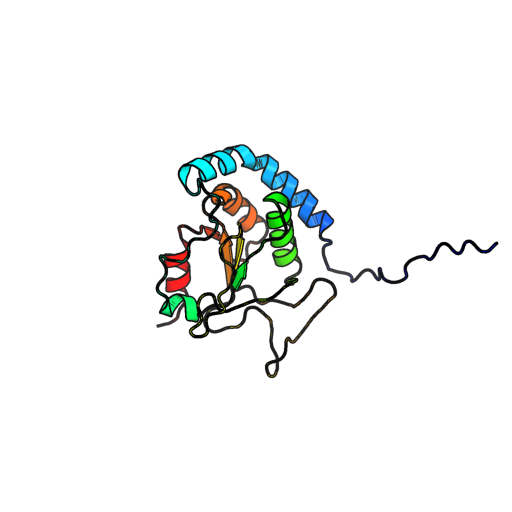 A 1 111 ? 5.160 2.061 -1.226 1.00 92.44 111 ASP A O 1
ATOM 882 N N . PHE A 1 112 ? 4.988 -0.041 -0.453 1.00 95.50 112 PHE A N 1
ATOM 883 C CA . PHE A 1 112 ? 3.539 -0.125 -0.482 1.00 95.50 112 PHE A CA 1
ATOM 884 C C . PHE A 1 112 ? 3.034 -0.824 0.771 1.00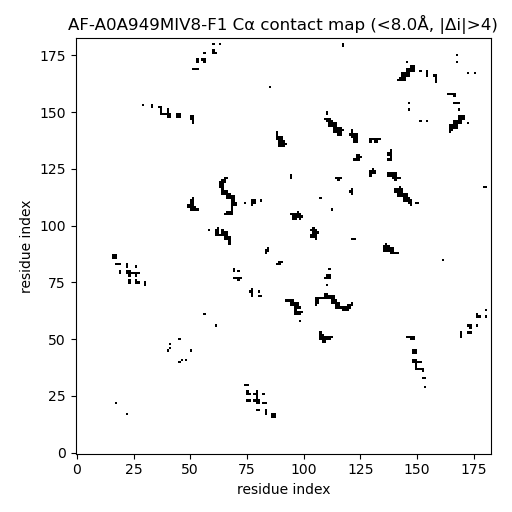 95.50 112 PHE A C 1
ATOM 886 O O . PHE A 1 112 ? 3.671 -1.742 1.295 1.00 95.50 112 PHE A O 1
ATOM 893 N N . MET A 1 113 ? 1.851 -0.424 1.208 1.00 95.69 113 MET A N 1
ATOM 894 C CA . MET A 1 113 ? 1.096 -1.107 2.242 1.00 95.69 113 MET A CA 1
ATOM 895 C C . MET A 1 113 ? -0.357 -1.158 1.819 1.00 95.69 113 MET A C 1
ATOM 897 O O . MET A 1 113 ? -0.911 -0.154 1.375 1.00 95.69 113 MET A O 1
ATOM 901 N N . ILE A 1 114 ? -0.976 -2.314 1.996 1.00 96.81 114 ILE A N 1
ATOM 902 C CA . ILE A 1 114 ? -2.432 -2.413 1.965 1.00 96.81 114 ILE A CA 1
ATOM 903 C C . ILE A 1 114 ? -2.944 -2.364 3.399 1.00 96.81 114 ILE A C 1
ATOM 905 O O . ILE A 1 114 ? -2.300 -2.901 4.304 1.00 96.81 114 ILE A O 1
ATOM 909 N N . ILE A 1 115 ? -4.085 -1.721 3.600 1.00 96.81 115 ILE A N 1
ATOM 910 C CA . ILE A 1 115 ? -4.725 -1.601 4.908 1.00 96.81 115 ILE A CA 1
ATOM 911 C C . ILE A 1 115 ? -6.173 -2.081 4.843 1.00 96.81 115 ILE A C 1
ATOM 913 O O . ILE A 1 115 ? -6.791 -2.080 3.772 1.00 96.81 115 ILE A O 1
ATOM 917 N N . SER A 1 116 ? -6.715 -2.493 5.983 1.00 96.38 116 SER A N 1
ATOM 918 C CA . SER A 1 116 ? -8.129 -2.824 6.136 1.00 96.38 116 SER A CA 1
ATOM 919 C C . SER A 1 116 ? -9.021 -1.580 6.104 1.00 96.38 116 SER A C 1
ATOM 921 O O . SER A 1 116 ? -8.558 -0.437 6.075 1.00 96.38 116 SER A O 1
ATOM 923 N N . HIS A 1 117 ? -10.334 -1.804 6.109 1.00 94.81 117 HIS A N 1
ATOM 924 C CA . HIS A 1 117 ? -11.278 -0.781 6.551 1.00 94.81 117 HIS A CA 1
ATOM 925 C C . HIS A 1 117 ? -11.118 -0.513 8.062 1.00 94.81 117 HIS A C 1
ATOM 927 O O . HIS A 1 117 ? -10.656 -1.406 8.778 1.00 94.81 117 HIS A O 1
ATOM 933 N N . PRO A 1 118 ? -11.529 0.673 8.556 1.00 93.75 118 PRO A N 1
ATOM 934 C CA . PRO A 1 118 ? -11.524 0.969 9.986 1.00 93.75 118 PRO A CA 1
ATOM 935 C C . PRO A 1 118 ? -12.274 -0.102 10.787 1.00 93.75 118 PRO A C 1
ATOM 937 O O . PRO A 1 118 ? -13.299 -0.620 10.332 1.00 93.75 118 PRO A O 1
ATOM 940 N N . ASP A 1 119 ? -11.746 -0.438 11.961 1.00 92.94 119 ASP A N 1
ATOM 941 C CA . ASP A 1 119 ? -12.305 -1.402 12.917 1.00 92.94 119 ASP A CA 1
ATOM 942 C C . ASP A 1 119 ? -12.505 -2.812 12.346 1.00 92.94 119 ASP A C 1
ATOM 944 O O . ASP A 1 119 ? -13.307 -3.605 12.841 1.00 92.94 119 ASP A O 1
ATOM 948 N N . SER A 1 120 ? -11.775 -3.134 11.278 1.00 91.56 120 SER A N 1
ATOM 949 C CA . SER A 1 120 ? -11.863 -4.409 10.572 1.00 91.56 120 SER A CA 1
ATOM 950 C C . SER A 1 120 ? -10.487 -5.046 10.419 1.00 91.56 120 SER A C 1
ATOM 952 O O . SER A 1 120 ? -9.474 -4.360 10.270 1.00 91.56 120 SER A O 1
ATOM 954 N N . THR A 1 121 ? -10.442 -6.379 10.381 1.00 92.56 121 THR A N 1
ATOM 955 C CA . THR A 1 121 ? -9.247 -7.104 9.936 1.00 92.56 121 THR A CA 1
ATOM 956 C C . THR A 1 121 ? -9.078 -6.965 8.426 1.00 92.56 121 THR A C 1
ATOM 958 O O . THR A 1 121 ? -10.051 -6.777 7.695 1.00 92.56 121 THR A O 1
ATOM 961 N N . LEU A 1 122 ? -7.840 -7.055 7.942 1.00 93.62 122 LEU A N 1
ATOM 962 C CA . LEU A 1 122 ? -7.567 -7.026 6.505 1.00 93.62 122 LEU A CA 1
ATOM 963 C C . LEU A 1 122 ? -7.944 -8.380 5.869 1.00 93.62 122 LEU A C 1
ATOM 965 O O . LEU A 1 122 ? -8.529 -8.416 4.790 1.00 93.62 122 LEU A O 1
ATOM 969 N N . SER A 1 123 ? -7.706 -9.486 6.567 1.00 93.69 123 SER A N 1
ATOM 970 C CA . SER A 1 123 ? -8.119 -10.833 6.197 1.00 93.69 123 SER A CA 1
ATOM 971 C C . SER A 1 123 ? -9.614 -11.004 6.418 1.00 93.69 123 SER A C 1
ATOM 973 O O . SER A 1 123 ? -10.167 -10.567 7.433 1.00 93.69 123 SER A O 1
ATOM 975 N N . ILE A 1 124 ? -10.282 -11.669 5.478 1.00 90.31 124 ILE A N 1
ATOM 976 C CA . ILE A 1 124 ? -11.698 -12.006 5.634 1.00 90.31 124 ILE A CA 1
ATOM 977 C C . ILE A 1 124 ? -11.801 -13.142 6.649 1.00 90.31 124 ILE A C 1
ATOM 979 O O . ILE A 1 124 ? -11.225 -14.214 6.448 1.00 90.31 124 ILE A O 1
ATOM 983 N N . ARG A 1 125 ? -12.534 -12.917 7.744 1.00 88.25 125 ARG A N 1
ATOM 984 C CA . ARG A 1 125 ? -12.670 -13.876 8.846 1.00 88.25 125 ARG A CA 1
ATOM 985 C C . ARG A 1 125 ? -14.117 -14.269 9.108 1.00 88.25 125 ARG A C 1
ATOM 987 O O . ARG A 1 125 ? -15.022 -13.450 8.999 1.00 88.25 125 ARG A O 1
ATOM 994 N N . GLU A 1 126 ? -14.311 -15.521 9.504 1.00 86.44 126 GLU A N 1
ATOM 995 C CA . GLU A 1 126 ? -15.591 -16.087 9.932 1.00 86.44 126 GLU A CA 1
ATOM 996 C C . GLU A 1 126 ? -15.353 -16.938 11.187 1.00 86.44 126 GLU A C 1
ATOM 998 O O . GLU A 1 126 ? -14.482 -17.809 11.207 1.00 86.44 126 GLU A O 1
ATOM 1003 N N . GLY A 1 127 ? -16.040 -16.619 12.290 1.00 85.00 127 GLY A N 1
ATOM 1004 C CA . GLY A 1 127 ? -15.806 -17.281 13.583 1.00 85.00 127 GLY A CA 1
ATOM 1005 C C . GLY A 1 127 ? -14.368 -17.138 14.112 1.00 85.00 127 GLY A C 1
ATOM 1006 O O . GLY A 1 127 ? -13.839 -18.066 14.718 1.00 85.00 127 GLY A O 1
ATOM 1007 N N . GLY A 1 128 ? -13.701 -16.012 13.827 1.00 83.62 128 GLY A N 1
ATOM 1008 C CA . GLY A 1 128 ? -12.318 -15.731 14.245 1.00 83.62 128 GLY A CA 1
ATOM 1009 C C . GLY A 1 128 ? -11.225 -16.381 13.385 1.00 83.62 128 GLY A C 1
ATOM 1010 O O . GLY A 1 128 ? -10.046 -16.051 13.539 1.00 83.62 128 GLY A O 1
ATOM 1011 N N . LYS A 1 129 ? -11.593 -17.251 12.438 1.00 84.19 129 LYS A N 1
ATOM 1012 C CA . LYS A 1 129 ? -10.667 -17.929 11.520 1.00 84.19 129 LYS A CA 1
ATOM 1013 C C . LYS A 1 129 ? -10.672 -17.257 10.154 1.00 84.19 129 LYS A C 1
ATOM 1015 O O . LYS A 1 129 ? -11.689 -16.707 9.746 1.00 84.19 129 LYS A O 1
ATOM 1020 N N . VAL A 1 130 ? -9.546 -17.317 9.444 1.00 86.19 130 VAL A N 1
ATOM 1021 C CA . VAL A 1 130 ? -9.463 -16.856 8.050 1.00 86.19 130 VAL A CA 1
ATOM 1022 C C . VAL A 1 130 ? -10.430 -17.687 7.211 1.00 86.19 130 VAL A C 1
ATOM 1024 O O . VAL A 1 130 ? -10.343 -18.913 7.192 1.00 86.19 130 VAL A O 1
ATOM 1027 N N . LYS A 1 131 ? -11.374 -17.008 6.560 1.00 82.38 131 LYS A N 1
ATOM 1028 C CA . LYS A 1 131 ? -12.498 -17.621 5.851 1.00 82.38 131 LYS A CA 1
ATOM 1029 C C . LYS A 1 131 ? -12.049 -18.377 4.604 1.00 82.38 131 LYS A C 1
ATOM 1031 O O . LYS A 1 131 ? -12.587 -19.439 4.307 1.00 82.38 131 LYS A O 1
ATOM 1036 N N . LYS A 1 132 ? -11.078 -17.829 3.868 1.00 80.62 132 LYS A N 1
ATOM 1037 C CA . LYS A 1 132 ? -10.604 -18.399 2.606 1.00 80.62 132 LYS A CA 1
ATOM 1038 C C . LYS A 1 132 ? -9.098 -18.236 2.449 1.00 80.62 132 LYS A C 1
ATOM 1040 O O . LYS A 1 132 ? -8.563 -17.133 2.565 1.00 80.62 132 LYS A O 1
ATOM 1045 N N . ILE A 1 133 ? -8.443 -19.353 2.155 1.00 82.75 133 ILE A N 1
ATOM 1046 C CA . ILE A 1 133 ? -7.034 -19.440 1.779 1.00 82.75 133 ILE A CA 1
ATOM 1047 C C . ILE A 1 133 ? -6.985 -20.210 0.458 1.00 82.75 133 ILE A C 1
ATOM 1049 O O . ILE A 1 133 ? -7.633 -21.248 0.334 1.00 82.75 133 ILE A O 1
ATOM 1053 N N . ASN A 1 134 ? -6.265 -19.689 -0.527 1.00 79.75 134 ASN A N 1
ATOM 1054 C CA . ASN A 1 134 ? -5.973 -20.363 -1.791 1.00 79.75 134 ASN A CA 1
ATOM 1055 C C . ASN A 1 134 ? -4.454 -20.412 -2.024 1.00 79.75 134 ASN A C 1
ATOM 1057 O O . ASN A 1 134 ? -3.675 -19.976 -1.174 1.00 79.75 134 ASN A O 1
ATOM 1061 N N . ASP A 1 135 ? -4.030 -20.904 -3.186 1.00 79.69 135 ASP A N 1
ATOM 1062 C CA . ASP A 1 135 ? -2.607 -21.065 -3.518 1.00 79.69 135 ASP A CA 1
ATOM 1063 C C . ASP A 1 135 ? -1.825 -19.739 -3.559 1.00 79.69 135 ASP A C 1
ATOM 1065 O O . ASP A 1 135 ? -0.601 -19.720 -3.395 1.00 79.69 135 ASP A O 1
ATOM 1069 N N . LEU A 1 136 ? -2.521 -18.611 -3.739 1.00 80.25 136 LEU A N 1
ATOM 1070 C CA . LEU A 1 136 ? -1.939 -17.268 -3.705 1.00 80.25 136 LEU A CA 1
ATOM 1071 C C . LEU A 1 136 ? -1.926 -16.660 -2.295 1.00 80.25 136 LEU A C 1
ATOM 1073 O O . LEU A 1 136 ? -1.175 -15.712 -2.051 1.00 80.25 136 LEU A O 1
ATOM 1077 N N . GLY A 1 137 ? -2.703 -17.219 -1.363 1.00 87.56 137 GLY A N 1
ATOM 1078 C CA . GLY A 1 137 ? -2.701 -16.877 0.054 1.00 87.56 137 GLY A CA 1
ATOM 1079 C C . GLY A 1 137 ? -4.092 -16.596 0.625 1.00 87.56 137 GLY A C 1
ATOM 1080 O O . GLY A 1 137 ? -5.085 -17.197 0.225 1.00 87.56 137 GLY A O 1
ATOM 1081 N N . MET A 1 138 ? -4.161 -15.715 1.620 1.00 92.19 138 MET A N 1
ATOM 1082 C CA . MET A 1 138 ? -5.398 -15.391 2.339 1.00 92.19 138 MET A CA 1
ATOM 1083 C C . MET A 1 138 ? -6.209 -14.349 1.570 1.00 92.19 138 MET A C 1
ATOM 1085 O O . MET A 1 138 ? -5.636 -13.355 1.123 1.00 92.19 138 MET A O 1
ATOM 1089 N N . GLU A 1 139 ? -7.525 -14.532 1.454 1.00 92.25 139 GLU A N 1
ATOM 1090 C CA . GLU A 1 139 ? -8.406 -13.516 0.863 1.00 92.25 139 GLU A CA 1
ATOM 1091 C C . GLU A 1 139 ? -8.504 -12.277 1.767 1.00 92.25 139 GLU A C 1
ATOM 1093 O O . GLU A 1 139 ? -8.627 -12.389 2.995 1.00 92.25 139 GLU A O 1
ATOM 1098 N N . VAL A 1 140 ? -8.452 -11.091 1.156 1.00 94.38 140 VAL A N 1
ATOM 1099 C CA . VAL A 1 140 ? -8.410 -9.809 1.868 1.00 94.38 140 VAL A CA 1
ATOM 1100 C C . VAL A 1 140 ? -9.503 -8.841 1.438 1.00 94.38 140 VAL A C 1
ATOM 1102 O O . VAL A 1 140 ? -9.842 -8.729 0.260 1.00 94.38 140 VAL A O 1
ATOM 1105 N N . ASN A 1 141 ? -9.996 -8.075 2.409 1.00 92.44 141 ASN A N 1
ATOM 1106 C CA . ASN A 1 141 ? -10.876 -6.935 2.204 1.00 92.44 141 ASN A CA 1
ATOM 1107 C C . ASN A 1 141 ? -10.074 -5.630 2.342 1.00 92.44 141 ASN A C 1
ATOM 1109 O O . ASN A 1 141 ? -9.843 -5.125 3.442 1.00 92.44 141 ASN A O 1
ATOM 1113 N N . ILE A 1 142 ? -9.595 -5.123 1.207 1.00 95.81 142 ILE A N 1
ATOM 1114 C CA . ILE A 1 142 ? -8.683 -3.976 1.144 1.00 95.81 142 ILE A CA 1
ATOM 1115 C C . ILE A 1 142 ? -9.477 -2.679 1.309 1.00 95.81 142 ILE A C 1
ATOM 1117 O O . ILE A 1 142 ? -10.212 -2.290 0.403 1.00 95.81 142 ILE A O 1
ATOM 1121 N N . GLY A 1 143 ? -9.263 -1.982 2.425 1.00 94.81 143 GLY A N 1
ATOM 1122 C CA . GLY A 1 143 ? -9.825 -0.654 2.668 1.00 94.81 143 GLY A CA 1
ATOM 1123 C C . GLY A 1 143 ? -9.030 0.474 2.013 1.00 94.81 143 GLY A C 1
ATOM 1124 O O . GLY A 1 143 ? -9.584 1.537 1.748 1.00 94.81 143 GLY A O 1
ATOM 1125 N N . GLY A 1 144 ? -7.747 0.257 1.717 1.00 96.94 144 GLY A N 1
ATOM 1126 C CA . GLY A 1 144 ? -6.939 1.199 0.947 1.00 96.94 144 GLY A CA 1
ATOM 1127 C C . GLY A 1 144 ? -5.505 0.736 0.720 1.00 96.94 144 GLY A C 1
ATOM 1128 O O . GLY A 1 144 ? -5.056 -0.272 1.270 1.00 96.94 144 GLY A O 1
ATOM 1129 N N . VAL A 1 145 ? -4.782 1.501 -0.093 1.00 97.75 145 VAL A N 1
ATOM 1130 C CA . VAL A 1 145 ? -3.352 1.339 -0.360 1.00 97.75 145 VAL A CA 1
ATOM 1131 C C . VAL A 1 145 ? -2.637 2.633 -0.015 1.00 97.75 145 VAL A C 1
ATOM 1133 O O . VAL A 1 145 ? -2.980 3.696 -0.534 1.00 97.75 145 VAL A O 1
ATOM 1136 N N . ILE A 1 146 ? -1.604 2.532 0.815 1.00 96.50 146 ILE A N 1
ATOM 1137 C CA . ILE A 1 146 ? -0.691 3.634 1.097 1.00 96.50 146 ILE A CA 1
ATOM 1138 C C . ILE A 1 146 ? 0.596 3.402 0.305 1.00 96.50 146 ILE A C 1
ATOM 1140 O O . ILE A 1 146 ? 1.216 2.339 0.384 1.00 96.50 146 ILE A O 1
ATOM 1144 N N . VAL A 1 147 ? 0.986 4.402 -0.478 1.00 95.88 147 VAL A N 1
ATOM 1145 C CA . VAL A 1 147 ? 2.126 4.363 -1.399 1.00 95.88 147 VAL A CA 1
ATOM 1146 C C . VAL A 1 147 ? 3.247 5.247 -0.865 1.00 95.88 147 VAL A C 1
ATOM 1148 O O . VAL A 1 147 ? 3.014 6.412 -0.558 1.00 95.88 147 VAL A O 1
ATOM 1151 N N . ALA A 1 148 ? 4.473 4.733 -0.755 1.00 93.94 148 ALA A N 1
ATOM 1152 C CA . ALA A 1 148 ? 5.607 5.502 -0.248 1.00 93.94 148 ALA A CA 1
ATOM 1153 C C . ALA A 1 148 ? 5.789 6.819 -1.030 1.00 93.94 148 ALA A C 1
ATOM 1155 O O . ALA A 1 148 ? 5.595 6.830 -2.247 1.00 93.94 148 ALA A O 1
ATOM 1156 N N . PRO A 1 149 ? 6.217 7.927 -0.386 1.00 91.81 149 PRO A N 1
ATOM 1157 C CA . PRO A 1 149 ? 6.351 9.228 -1.053 1.00 91.81 149 PRO A CA 1
ATOM 1158 C C . PRO A 1 149 ? 7.189 9.194 -2.344 1.00 91.81 149 PRO A C 1
ATOM 1160 O O . PRO A 1 149 ? 6.865 9.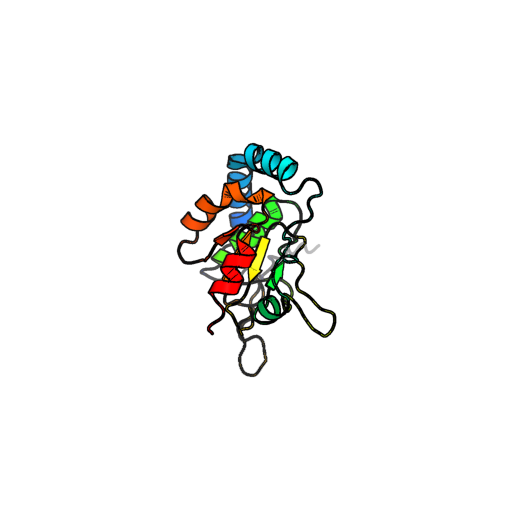873 -3.321 1.00 91.81 149 PRO A O 1
ATOM 1163 N N . ARG A 1 150 ? 8.233 8.350 -2.384 1.00 93.25 150 ARG A N 1
ATOM 1164 C CA . ARG A 1 150 ? 9.075 8.133 -3.576 1.00 93.25 150 ARG A CA 1
ATOM 1165 C C . ARG A 1 150 ? 8.319 7.524 -4.766 1.00 93.25 150 ARG A C 1
ATOM 1167 O O . ARG A 1 150 ? 8.647 7.810 -5.909 1.00 93.25 150 ARG A O 1
ATOM 1174 N N . MET A 1 151 ? 7.278 6.741 -4.489 1.00 95.31 151 MET A N 1
ATOM 1175 C CA . MET A 1 151 ? 6.439 6.046 -5.467 1.00 95.31 151 MET A CA 1
ATOM 1176 C C . MET A 1 151 ? 5.189 6.855 -5.858 1.00 95.31 151 MET A C 1
ATOM 1178 O O . MET A 1 151 ? 4.343 6.373 -6.603 1.00 95.31 151 MET A O 1
ATOM 1182 N N . THR A 1 152 ? 5.054 8.107 -5.416 1.00 95.19 152 THR A N 1
ATOM 1183 C CA . THR A 1 152 ? 3.922 8.967 -5.812 1.00 95.19 152 THR A CA 1
ATOM 1184 C C . THR A 1 152 ? 3.727 9.152 -7.325 1.00 95.19 152 THR A C 1
ATOM 1186 O O . THR A 1 152 ? 2.565 9.222 -7.732 1.00 95.19 152 THR A O 1
ATOM 1189 N N . PRO A 1 153 ? 4.770 9.152 -8.190 1.00 97.19 153 PRO A N 1
ATOM 1190 C CA . PRO A 1 153 ? 4.580 9.288 -9.637 1.00 97.19 153 PRO A CA 1
ATOM 1191 C C . PRO A 1 153 ? 3.681 8.221 -10.279 1.00 97.19 153 PRO A C 1
ATOM 1193 O O . PRO A 1 153 ? 3.055 8.485 -11.303 1.00 97.19 153 PRO A O 1
ATOM 1196 N N . ILE A 1 154 ? 3.576 7.029 -9.678 1.00 97.12 154 ILE A N 1
ATOM 1197 C CA . ILE A 1 154 ? 2.786 5.924 -10.242 1.00 97.12 154 ILE A CA 1
ATOM 1198 C C . ILE A 1 154 ? 1.322 5.905 -9.775 1.00 97.12 154 ILE A C 1
ATOM 1200 O O . ILE A 1 154 ? 0.527 5.142 -10.323 1.00 97.12 154 ILE A O 1
ATOM 1204 N N . ILE A 1 155 ? 0.936 6.733 -8.793 1.00 97.38 155 ILE A N 1
ATOM 1205 C CA . ILE A 1 155 ? -0.397 6.686 -8.158 1.00 97.38 155 ILE A CA 1
ATOM 1206 C C . ILE A 1 155 ? -1.532 6.834 -9.176 1.00 97.38 155 ILE A C 1
ATOM 1208 O O . ILE A 1 155 ? -2.491 6.069 -9.132 1.00 97.38 155 ILE A O 1
ATOM 1212 N N . GLU A 1 156 ? -1.433 7.781 -10.108 1.00 97.62 156 GLU A N 1
ATOM 1213 C CA . GLU A 1 156 ? -2.511 8.031 -11.076 1.00 97.62 156 GLU A CA 1
ATOM 1214 C C . GLU A 1 156 ? -2.725 6.856 -12.034 1.00 97.62 156 GLU A C 1
ATOM 1216 O O . GLU A 1 156 ? -3.851 6.558 -12.424 1.00 97.62 156 GLU A O 1
ATOM 1221 N N . GLU A 1 157 ? -1.660 6.137 -12.380 1.00 97.75 157 GLU A N 1
ATOM 1222 C CA . GLU A 1 157 ? -1.773 4.932 -13.196 1.00 97.75 157 GLU A CA 1
ATOM 1223 C C . GLU A 1 157 ? -2.373 3.773 -12.387 1.00 97.75 157 GLU A C 1
ATOM 1225 O O . GLU A 1 157 ? -3.230 3.048 -12.890 1.00 97.75 157 G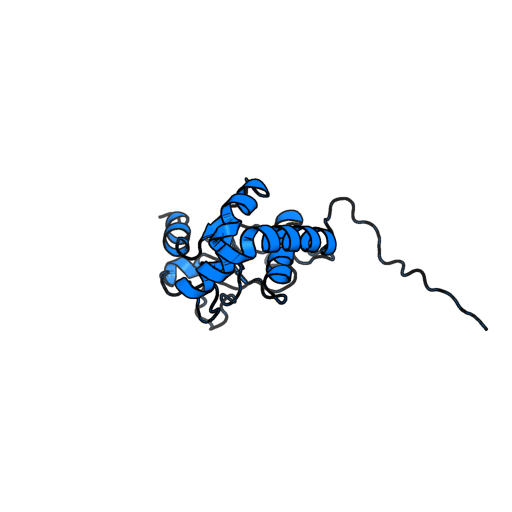LU A O 1
ATOM 1230 N N . LEU A 1 158 ? -2.005 3.644 -11.107 1.00 97.75 158 LEU A N 1
ATOM 1231 C CA . LEU A 1 158 ? -2.620 2.668 -10.206 1.00 97.75 158 LEU A CA 1
ATOM 1232 C C . LEU A 1 158 ? -4.126 2.923 -10.031 1.00 97.75 158 LEU A C 1
ATOM 1234 O O . LEU A 1 158 ? -4.905 1.975 -10.099 1.00 97.75 158 LEU A O 1
ATOM 1238 N N . LYS A 1 159 ? -4.554 4.182 -9.877 1.00 97.81 159 LYS A N 1
ATOM 1239 C CA . LYS A 1 159 ? -5.980 4.546 -9.783 1.00 97.81 159 LYS A CA 1
ATOM 1240 C C . LYS A 1 159 ? -6.752 4.210 -11.058 1.00 97.81 159 LYS A C 1
ATOM 1242 O O . LYS A 1 159 ? -7.894 3.775 -10.977 1.00 97.81 159 LYS A O 1
ATOM 1247 N N . LYS A 1 160 ? -6.139 4.364 -12.237 1.00 97.31 160 LYS A N 1
ATOM 1248 C CA . LYS A 1 160 ? -6.756 3.950 -13.511 1.00 97.31 160 LYS A CA 1
ATOM 1249 C C . LYS A 1 160 ? -6.924 2.436 -13.605 1.00 97.31 160 LYS A C 1
ATOM 1251 O O . LYS A 1 160 ? -7.947 1.974 -14.098 1.00 97.31 160 LYS A O 1
ATOM 1256 N N . LEU A 1 161 ? -5.928 1.673 -13.151 1.00 95.44 161 LEU A N 1
ATOM 1257 C CA . LEU A 1 161 ? -5.973 0.207 -13.161 1.00 95.44 161 LEU A CA 1
ATOM 1258 C C . LEU A 1 161 ? -6.954 -0.351 -12.120 1.00 95.44 161 LEU A C 1
ATOM 1260 O O . LEU A 1 161 ? -7.585 -1.377 -12.362 1.00 95.44 161 LEU A O 1
ATOM 1264 N N . PHE A 1 162 ? -7.098 0.327 -10.981 1.00 96.44 162 PHE A N 1
ATOM 1265 C CA . PHE A 1 162 ? -7.933 -0.105 -9.862 1.00 96.44 162 PHE A CA 1
ATOM 1266 C C . PHE A 1 162 ? -8.846 1.034 -9.378 1.00 96.44 162 PHE A C 1
ATOM 1268 O O . PHE A 1 162 ? -8.678 1.521 -8.260 1.00 96.44 162 PHE A O 1
ATOM 1275 N N . PRO A 1 163 ? -9.850 1.445 -10.177 1.00 95.31 163 PRO A N 1
ATOM 1276 C CA . PRO A 1 163 ? -10.681 2.620 -9.883 1.00 95.31 163 PRO A CA 1
ATOM 1277 C C . PRO A 1 163 ? -11.542 2.481 -8.620 1.00 95.31 163 PRO A C 1
ATOM 1279 O O . PRO A 1 163 ? -12.004 3.477 -8.077 1.00 95.31 163 PRO A O 1
ATOM 1282 N N . ASN A 1 164 ? -11.738 1.252 -8.137 1.00 93.00 164 ASN A N 1
ATOM 1283 C CA . ASN A 1 164 ? -12.509 0.954 -6.929 1.00 93.00 164 ASN A CA 1
ATOM 1284 C C . ASN A 1 164 ? -11.633 0.829 -5.671 1.00 93.00 164 ASN A C 1
ATOM 1286 O O . ASN A 1 164 ? -12.115 0.378 -4.635 1.00 93.00 164 ASN A O 1
ATOM 1290 N N . VAL A 1 165 ? -10.339 1.137 -5.768 1.00 95.62 165 VAL A N 1
ATOM 1291 C CA . VAL A 1 165 ? -9.396 1.055 -4.651 1.00 95.62 165 VAL A CA 1
ATOM 1292 C C . VAL A 1 165 ? -8.928 2.459 -4.303 1.00 95.62 165 VAL A C 1
ATOM 1294 O O . VAL A 1 165 ? -8.460 3.205 -5.160 1.00 95.62 165 VAL A O 1
ATOM 1297 N N . GLU A 1 166 ? -9.019 2.804 -3.025 1.00 96.75 166 GLU A N 1
ATOM 1298 C CA . GLU A 1 166 ? -8.471 4.049 -2.493 1.00 96.75 166 GLU A CA 1
ATOM 1299 C C . GLU A 1 166 ? -6.942 3.945 -2.464 1.00 96.75 166 GLU A C 1
ATOM 1301 O O . GLU A 1 166 ? -6.378 3.143 -1.718 1.00 96.75 166 GLU A O 1
ATOM 1306 N N . ILE A 1 167 ? -6.263 4.729 -3.304 1.00 97.75 167 ILE A N 1
ATOM 1307 C CA . ILE A 1 167 ? -4.800 4.722 -3.435 1.00 97.75 167 ILE A CA 1
ATOM 1308 C C . ILE A 1 167 ? -4.275 6.104 -3.069 1.00 97.75 167 ILE A C 1
ATOM 1310 O O . ILE A 1 167 ? -4.580 7.098 -3.736 1.00 97.75 167 ILE A O 1
ATOM 1314 N N . VAL A 1 168 ? -3.481 6.152 -2.004 1.00 95.56 168 VAL A N 1
ATOM 1315 C CA . VAL A 1 168 ? -3.118 7.387 -1.308 1.00 95.56 168 VAL A CA 1
ATOM 1316 C C . VAL A 1 168 ? -1.602 7.489 -1.164 1.00 95.56 168 VAL A C 1
ATOM 1318 O O . VAL A 1 168 ? -0.914 6.498 -0.919 1.00 95.56 168 VAL A O 1
ATOM 1321 N N . SER A 1 169 ? -1.069 8.703 -1.308 1.00 93.88 169 SER A N 1
ATOM 1322 C CA . SER A 1 169 ? 0.332 8.989 -0.993 1.00 93.88 169 SER A CA 1
ATOM 1323 C C . SER A 1 169 ? 0.594 8.817 0.503 1.00 93.88 169 SER A C 1
ATOM 1325 O O . SER A 1 169 ? -0.222 9.204 1.334 1.00 93.88 169 SER A O 1
ATOM 1327 N N . GLY A 1 170 ? 1.774 8.332 0.873 1.00 91.25 170 GLY A N 1
ATOM 1328 C CA . GLY A 1 170 ? 2.232 8.300 2.259 1.00 91.25 170 GLY A CA 1
ATOM 1329 C C . GLY A 1 170 ? 2.285 9.690 2.901 1.00 91.25 170 GLY A C 1
ATOM 1330 O O . GLY A 1 170 ? 2.141 9.794 4.112 1.00 91.25 170 GLY A O 1
ATOM 1331 N N . GLU A 1 171 ? 2.426 10.758 2.105 1.00 90.06 171 GLU A N 1
ATOM 1332 C CA . GLU A 1 171 ? 2.332 12.148 2.586 1.00 90.06 171 GLU A CA 1
ATOM 1333 C C . GLU A 1 171 ? 0.894 12.513 3.009 1.00 90.06 171 GLU A C 1
ATOM 1335 O O . GLU A 1 171 ? 0.702 13.270 3.957 1.00 90.06 171 GLU A O 1
ATOM 1340 N N . ASP A 1 172 ? -0.111 11.922 2.356 1.00 92.44 172 ASP A N 1
ATOM 1341 C CA . ASP A 1 172 ? -1.536 12.162 2.613 1.00 92.44 172 ASP A CA 1
ATOM 1342 C C . ASP A 1 172 ? -2.152 11.135 3.579 1.00 92.44 172 ASP A C 1
ATOM 1344 O O . ASP A 1 172 ? -3.316 11.267 3.975 1.00 92.44 172 ASP A O 1
ATOM 1348 N N . ALA A 1 173 ? -1.381 10.123 3.992 1.00 91.69 173 ALA A N 1
ATOM 1349 C CA . ALA A 1 173 ? -1.841 9.051 4.869 1.00 91.69 173 ALA A CA 1
ATOM 1350 C C . ALA A 1 173 ? -2.476 9.556 6.180 1.00 91.69 173 ALA A C 1
ATOM 1352 O O . ALA A 1 173 ? -3.553 9.060 6.511 1.00 91.69 173 ALA A O 1
ATOM 1353 N N . PRO A 1 174 ? -1.923 10.560 6.901 1.00 90.56 174 PRO A N 1
ATOM 1354 C CA . PRO A 1 174 ? -2.554 11.055 8.127 1.00 90.56 174 PRO A CA 1
ATOM 1355 C C . PRO A 1 174 ? -3.959 11.606 7.890 1.00 90.56 174 PRO A C 1
ATOM 1357 O O . PRO A 1 174 ? -4.892 11.267 8.613 1.00 90.56 174 PRO A O 1
ATOM 1360 N N . LYS A 1 175 ? -4.138 12.406 6.832 1.00 92.44 175 LYS A N 1
ATOM 1361 C CA . LYS A 1 175 ? -5.448 12.966 6.482 1.00 92.44 175 LYS A CA 1
ATOM 1362 C C . LYS A 1 175 ? -6.428 11.860 6.096 1.00 92.44 175 LYS A C 1
ATOM 1364 O O . LYS A 1 175 ? -7.574 11.874 6.540 1.00 92.44 175 LYS A O 1
ATOM 1369 N N . TYR A 1 176 ? -5.979 10.914 5.275 1.00 93.44 176 TYR A N 1
ATOM 1370 C CA . TYR A 1 176 ? -6.803 9.802 4.820 1.00 93.44 176 TYR A CA 1
ATOM 1371 C C . TYR A 1 176 ? -7.281 8.929 5.984 1.00 93.44 176 TYR A C 1
ATOM 1373 O O . TYR A 1 176 ? -8.489 8.757 6.151 1.00 93.44 176 TYR A O 1
ATOM 1381 N N . LEU A 1 177 ? -6.358 8.448 6.820 1.00 93.25 177 LEU A N 1
ATOM 1382 C CA . LEU A 1 177 ? -6.661 7.542 7.930 1.00 93.25 177 LEU A CA 1
ATOM 1383 C C . LEU A 1 177 ? -7.582 8.191 8.967 1.00 93.25 177 LEU A C 1
ATOM 1385 O O . LEU A 1 177 ? -8.530 7.552 9.419 1.00 93.25 177 LEU A O 1
ATOM 1389 N N . SER A 1 178 ? -7.373 9.470 9.290 1.00 92.00 178 SER A N 1
ATOM 1390 C CA . SER A 1 178 ? -8.254 10.183 10.221 1.00 92.00 178 SER A CA 1
ATOM 1391 C C . SER A 1 178 ? -9.654 10.419 9.651 1.00 92.00 178 SER A C 1
ATOM 1393 O O . SER A 1 178 ? -10.626 10.381 10.393 1.00 92.00 178 SER A O 1
ATOM 1395 N N . SER A 1 179 ? -9.790 10.632 8.337 1.00 91.56 179 SER A N 1
ATOM 1396 C CA . SER A 1 179 ? -11.091 10.934 7.712 1.00 91.56 179 SER A CA 1
ATOM 1397 C C . SER A 1 179 ? -12.060 9.750 7.640 1.00 91.56 179 SER A C 1
ATOM 1399 O O . SER A 1 179 ? -13.255 9.951 7.424 1.00 91.56 179 SER A O 1
ATOM 1401 N N . LYS A 1 180 ? -11.554 8.517 7.758 1.00 87.56 180 LYS A N 1
ATOM 1402 C CA . LYS A 1 180 ? -12.356 7.295 7.602 1.00 87.56 180 LYS A CA 1
ATOM 1403 C C . LYS A 1 180 ? -12.852 6.736 8.939 1.00 87.56 180 LYS A C 1
ATOM 1405 O O . LYS A 1 180 ? -13.780 5.932 8.929 1.00 87.56 180 LYS A O 1
ATOM 1410 N N . ILE A 1 181 ? -12.281 7.169 10.065 1.00 84.81 181 ILE A N 1
ATOM 1411 C CA . ILE A 1 181 ? -12.784 6.817 11.396 1.00 84.81 181 ILE A CA 1
ATOM 1412 C C . ILE A 1 181 ? -14.066 7.617 11.620 1.00 84.81 181 ILE A C 1
ATOM 1414 O O . ILE A 1 181 ? -14.059 8.847 11.568 1.00 84.81 181 ILE A O 1
ATOM 1418 N N . LYS A 1 182 ? -15.187 6.919 11.807 1.00 65.75 182 LYS A N 1
ATOM 1419 C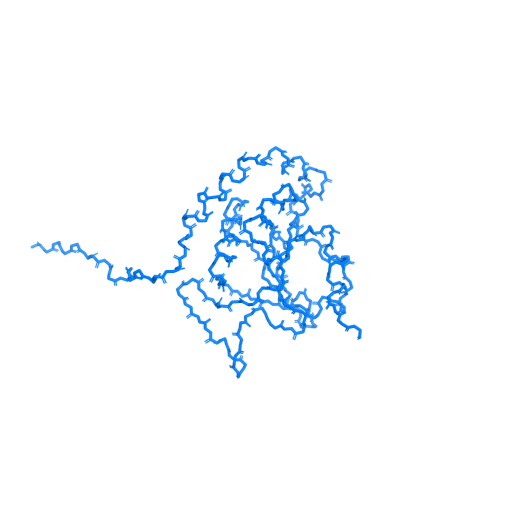 CA . LYS A 1 182 ? -16.452 7.569 12.152 1.00 65.75 182 LYS A CA 1
ATOM 1420 C C . LYS A 1 182 ? -16.351 8.090 13.587 1.00 65.75 182 LYS A C 1
ATOM 1422 O O . LYS A 1 182 ? -16.029 7.319 14.484 1.00 65.75 182 LYS A O 1
ATOM 1427 N N . SER A 1 183 ? -16.614 9.384 13.770 1.00 50.84 183 SER A N 1
ATOM 1428 C CA . SER A 1 183 ? -16.919 9.983 15.076 1.00 50.84 183 SER A CA 1
ATOM 1429 C C . SER A 1 183 ? -18.204 9.412 15.660 1.00 50.84 183 SER A C 1
ATOM 1431 O O . SER A 1 183 ? -19.149 9.252 14.848 1.00 50.84 183 SER A O 1
#

Mean predicted aligned error: 6.95 Å

Radius of gyration: 17.86 Å; Cα contacts (8 Å, |Δi|>4): 319; chains: 1; bounding box: 34×62×40 Å

pLDDT: mean 86.39, std 15.93, range [35.09, 98.25]

Foldseek 3Di:
DDDDPDPPPPPPPPPQADDLVNLLVVLVVLCVVCVVLLVVQCVVPPVPLQAQDCVVADLVLQQQKKKAAQDPDDSSSSSSQVSNCLRRQFADDDIDRCHDPVPDHHDRSHQKMFMAQGNDYQADDDPNDRPDADPRGTHGHTQAMEGESSRVVCQVVVCVVRVPHHYYYSVCVNVVSVVRDDD

Solvent-accessible surface area (backbone atoms only — not comparable to full-atom values): 10209 Å² total; per-residue (Å²): 139,87,84,78,81,75,76,76,87,82,75,74,80,64,86,90,65,71,58,61,67,61,24,34,56,52,21,44,56,52,44,68,75,41,46,69,58,28,55,51,31,22,64,77,72,33,75,80,62,60,35,36,69,62,86,83,37,57,62,79,62,33,53,32,24,16,22,34,41,39,77,75,66,56,72,45,49,25,43,8,49,52,51,30,26,71,74,59,34,28,44,74,80,73,71,28,33,53,39,49,98,85,77,59,52,28,56,44,60,22,60,35,30,43,28,17,37,69,81,35,62,29,54,43,64,54,96,90,37,78,64,48,73,56,99,66,26,38,36,45,47,75,48,28,35,43,29,9,58,27,52,46,82,51,47,68,60,50,36,69,77,36,74,92,49,54,74,41,42,33,84,47,40,51,62,53,58,56,70,64,54,80,129